Protein AF-A0A6M3HX56-F1 (afdb_monomer)

InterPro domains:
  IPR009078 Ferritin-like superfamily [SSF47240] (10-189)
  IPR010386 tRNA-hydroxylase MiaE [PF06175] (10-189)
  IPR010386 tRNA-hydroxylase MiaE [PIRSF020736] (5-189)
  IPR010386 tRNA-hydroxylase MiaE [PTHR42637] (60-189)
  IPR010386 tRNA-hydroxylase MiaE [cd07910] (14-190)
  IPR012347 Ferritin-like [G3DSA:1.20.1260.10] (6-190)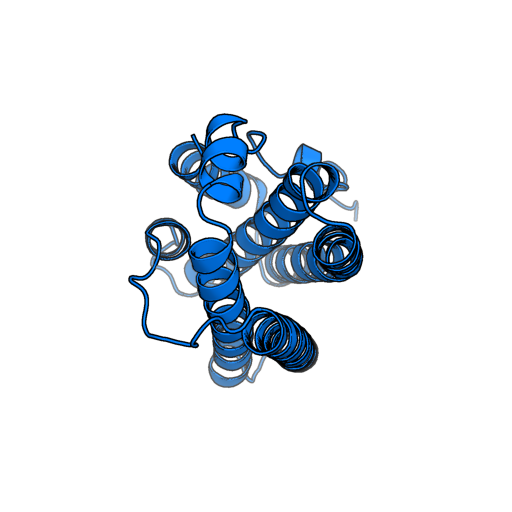

Organism: NCBI:txid1085644

Foldseek 3Di:
DDPPVVQPVDLVSLAPDAQDVVVLVVCVVVVLVVLLLLLVVLQVLLVLLVVCLVPCVVPVVSNVVSPVSSVVSVVLSVVSVVVCVVVVRDNDDDDDDCQLVQLLVLQDPDPLRSLLSSLLSQLLVLSNLLSVLVVNLVVDPPVSSVSSVVCNVVSVVSSVVSNVVSVVSDPDDCVVSSVSSSVVNNVSSD

pLDDT: mean 94.36, std 11.38, range [37.19, 98.81]

Solvent-accessible surface area (backbone atoms only — not comparable to full-atom values): 10490 Å² total; per-residue (Å²): 135,76,78,87,58,71,74,52,77,42,60,80,63,59,49,80,58,78,82,50,68,68,56,47,55,53,42,71,78,34,50,69,60,49,52,51,52,47,34,49,49,25,52,49,51,19,51,52,26,50,50,49,37,72,75,38,71,87,42,59,70,57,31,59,49,26,56,50,49,24,54,50,26,49,51,51,23,52,52,42,52,52,50,33,57,75,68,73,46,80,93,70,95,73,83,80,71,63,60,68,63,56,56,60,69,69,37,48,88,52,76,65,50,27,53,36,38,50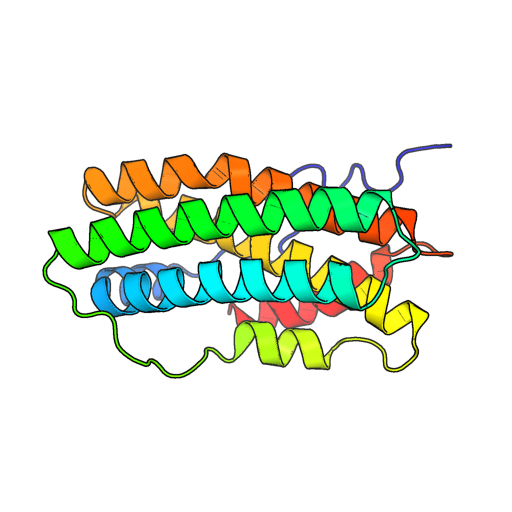,24,44,50,48,18,52,51,28,38,50,50,28,51,48,33,64,67,42,23,85,78,45,58,75,67,56,21,54,50,36,60,65,44,38,68,54,26,52,49,50,16,49,52,26,42,52,49,25,57,71,72,42,96,60,87,57,64,67,57,52,50,58,53,35,55,55,51,37,67,70,65,109

Radius of gyration: 16.62 Å; Cα contacts (8 Å, |Δi|>4): 169; chains: 1; bounding box: 44×29×46 Å

Nearest PDB structures (foldseek):
  6zmb-assembly1_B  TM=9.459E-01  e=4.067E-13  Pseudomonas putida KT2440
  2itb-assembly1_B  TM=9.459E-01  e=1.107E-12  Pseudomonas putida KT2440
  8fhc-assembly1_A  TM=9.882E-01  e=1.145E-11  gamma proteobacterium HdN1
  8fhb-assembly1_A  TM=9.418E-01  e=7.400E-08  Synechococcus sp. RCC307
  5ux1-assembly1_A  TM=9.229E-01  e=8.141E-08  Synechococcus sp. CC9605

Secondary structure (DSSP, 8-state):
---TTGGGSSHHHHSSSPPPHHHHHHHHHTHHHHHHHHHHHHHHHHHHHHHHHHH-TT-HHHHHHHHHHHHHHHHHHHHHHHHHHHTT------PPPHHHHHHHHTS-SSHHHHHHHHHHHHHHHHHHHHHHHHHHGGGS-HHHHHHHHHHHHHHHHHHHHHHHHHHHH-SS--HHHHHHHHHHHHHHH-

Structure (mmCIF, N/CA/C/O backbone):
data_AF-A0A6M3HX56-F1
#
_entry.id   AF-A0A6M3HX56-F1
#
loop_
_atom_site.group_PDB
_atom_site.id
_atom_site.type_symbol
_atom_site.label_atom_id
_atom_site.label_alt_id
_atom_site.label_comp_id
_atom_site.label_asym_id
_atom_site.label_entity_id
_atom_site.label_seq_id
_atom_site.pdbx_PDB_ins_code
_atom_site.Cartn_x
_atom_site.Cartn_y
_atom_site.Cartn_z
_atom_site.occupancy
_atom_site.B_iso_or_equiv
_atom_site.auth_seq_id
_atom_site.auth_comp_id
_atom_site.auth_asym_id
_atom_site.auth_atom_id
_atom_site.pdbx_PDB_model_num
ATOM 1 N N . MET A 1 1 ? 16.702 14.408 -21.105 1.00 40.47 1 MET A N 1
ATOM 2 C CA . MET A 1 1 ? 15.926 13.172 -21.339 1.00 40.47 1 MET A CA 1
ATOM 3 C C . MET A 1 1 ? 14.728 13.227 -20.410 1.00 40.47 1 MET A C 1
ATOM 5 O O . MET A 1 1 ? 14.916 13.310 -19.208 1.00 40.47 1 MET A O 1
ATOM 9 N N . SER A 1 2 ? 13.542 13.389 -20.993 1.00 37.19 2 SER A N 1
ATOM 10 C CA . SER A 1 2 ? 12.316 13.839 -20.323 1.00 37.19 2 SER A CA 1
ATOM 11 C C . SER A 1 2 ? 11.772 12.795 -19.337 1.00 37.19 2 SER A C 1
ATOM 13 O O . SER A 1 2 ? 11.739 11.612 -19.672 1.00 37.19 2 SER A O 1
ATOM 15 N N . GLN A 1 3 ? 11.358 13.235 -18.141 1.00 44.47 3 GLN A N 1
ATOM 16 C CA . GLN A 1 3 ? 10.644 12.445 -17.128 1.00 44.47 3 GLN A CA 1
ATOM 17 C C . GLN A 1 3 ? 9.376 11.836 -17.745 1.00 44.47 3 GLN A C 1
ATOM 19 O O . GLN A 1 3 ? 8.330 12.476 -17.821 1.00 44.47 3 GLN A O 1
ATOM 24 N N . LYS A 1 4 ? 9.463 10.588 -18.212 1.00 45.59 4 LYS A N 1
ATOM 25 C CA . LYS A 1 4 ? 8.399 9.939 -18.992 1.00 45.59 4 LYS A CA 1
ATOM 26 C C . LYS A 1 4 ? 7.183 9.454 -18.183 1.00 45.59 4 LYS A C 1
ATOM 28 O O . LYS A 1 4 ? 6.277 8.884 -18.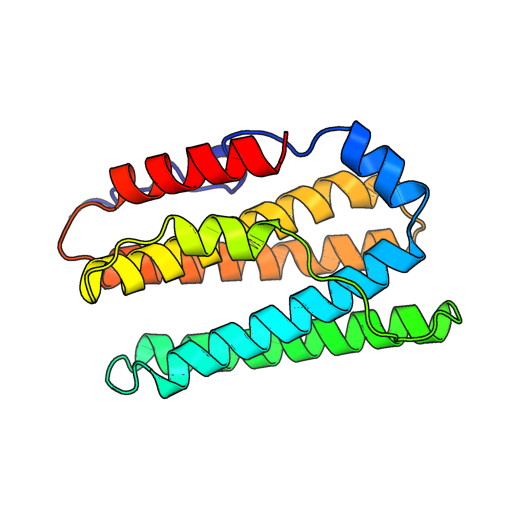773 1.00 45.59 4 LYS A O 1
ATOM 33 N N . TYR A 1 5 ? 7.109 9.745 -16.880 1.00 48.56 5 TYR A N 1
ATOM 34 C CA . TYR A 1 5 ? 6.004 9.312 -16.003 1.00 48.56 5 TYR A CA 1
ATOM 35 C C . TYR A 1 5 ? 5.440 10.425 -15.122 1.00 48.56 5 TYR A C 1
ATOM 37 O O . TYR A 1 5 ? 4.770 10.143 -14.133 1.00 48.56 5 TYR A O 1
ATOM 45 N N . ALA A 1 6 ? 5.603 11.688 -15.533 1.00 41.91 6 ALA A N 1
ATOM 46 C CA . ALA A 1 6 ? 4.924 12.826 -14.906 1.00 41.91 6 ALA A CA 1
ATOM 47 C C . ALA A 1 6 ? 3.377 12.680 -14.846 1.00 41.91 6 ALA A C 1
ATOM 49 O O . ALA A 1 6 ? 2.693 13.454 -14.181 1.00 41.91 6 ALA A O 1
ATOM 50 N N . ASN A 1 7 ? 2.799 11.674 -15.516 1.00 47.72 7 ASN A N 1
ATOM 51 C CA . ASN A 1 7 ? 1.378 11.346 -15.422 1.00 47.72 7 ASN A CA 1
ATOM 52 C C . ASN A 1 7 ? 0.976 10.614 -14.129 1.00 47.72 7 ASN A C 1
ATOM 54 O O . ASN A 1 7 ? -0.182 10.734 -13.744 1.00 47.72 7 ASN A O 1
ATOM 58 N N . TYR A 1 8 ? 1.901 9.958 -13.418 1.00 54.28 8 TYR A N 1
ATOM 59 C CA . TYR A 1 8 ? 1.656 9.363 -12.092 1.00 54.28 8 TYR A CA 1
ATOM 60 C C . TYR A 1 8 ? 2.151 10.258 -10.949 1.00 54.28 8 TYR A C 1
ATOM 62 O O . TYR A 1 8 ? 2.483 9.774 -9.873 1.00 54.28 8 TYR A O 1
ATOM 70 N N . ASN A 1 9 ? 2.193 11.579 -11.168 1.00 54.09 9 ASN A N 1
ATOM 71 C CA . ASN A 1 9 ? 2.628 12.550 -10.157 1.00 54.09 9 ASN A CA 1
ATOM 72 C C . ASN A 1 9 ? 1.783 12.528 -8.869 1.00 54.09 9 ASN A C 1
ATOM 74 O O . ASN A 1 9 ? 2.162 13.175 -7.896 1.00 54.09 9 ASN A O 1
ATOM 78 N N . THR A 1 10 ? 0.642 11.834 -8.861 1.00 67.94 10 THR A N 1
ATOM 79 C CA . THR A 1 10 ? -0.202 11.658 -7.681 1.00 67.94 10 THR A CA 1
ATOM 80 C C . THR A 1 10 ? -0.804 10.245 -7.659 1.00 67.94 10 THR A C 1
ATOM 82 O O . THR A 1 10 ? -1.019 9.639 -8.715 1.00 67.94 10 THR A O 1
ATOM 85 N N . ILE A 1 11 ? -1.067 9.712 -6.460 1.00 81.94 11 ILE A N 1
ATOM 86 C CA . ILE A 1 11 ? -1.621 8.361 -6.240 1.00 81.94 11 ILE A CA 1
ATOM 87 C C . ILE A 1 11 ? -2.957 8.173 -6.970 1.00 81.94 11 ILE A C 1
ATOM 89 O O . ILE A 1 11 ? -3.216 7.110 -7.534 1.00 81.94 11 ILE A O 1
ATOM 93 N N . GLU A 1 12 ? -3.770 9.226 -7.041 1.00 76.69 12 GLU A N 1
ATOM 94 C CA . GLU A 1 12 ? -5.097 9.223 -7.663 1.00 76.69 12 GLU A CA 1
ATOM 95 C C . GLU A 1 12 ? -5.036 8.966 -9.173 1.00 76.69 12 GLU A C 1
ATOM 97 O O . GLU A 1 12 ? -5.992 8.466 -9.755 1.00 76.69 12 GLU A O 1
ATOM 102 N N . LYS A 1 13 ? -3.911 9.286 -9.826 1.00 84.38 13 LYS A N 1
ATOM 103 C CA . LYS A 1 13 ? -3.699 8.978 -11.249 1.00 84.38 13 LYS A CA 1
ATOM 104 C C . LYS A 1 13 ? -3.080 7.599 -11.476 1.00 84.38 13 LYS A C 1
ATOM 106 O O . LYS A 1 13 ? -3.050 7.135 -12.614 1.00 84.38 13 LYS A O 1
ATOM 111 N N . PHE A 1 14 ? -2.536 6.980 -10.428 1.00 93.75 14 PHE A N 1
ATOM 112 C CA . PHE A 1 14 ? -1.864 5.681 -10.482 1.00 93.75 14 PHE A CA 1
ATOM 113 C C . PHE A 1 14 ? -2.823 4.512 -10.238 1.00 93.75 14 PHE A C 1
ATOM 115 O O . PHE A 1 14 ? -2.764 3.506 -10.951 1.00 93.75 14 PHE A O 1
ATOM 122 N N . LEU A 1 15 ? -3.725 4.657 -9.267 1.00 96.06 15 LEU A N 1
ATOM 123 C CA . LEU A 1 15 ? -4.772 3.679 -8.981 1.00 96.06 15 LEU A CA 1
ATOM 124 C C . LEU A 1 15 ? -5.895 3.771 -10.025 1.00 96.06 15 LEU A C 1
ATOM 126 O O . LEU A 1 15 ? -6.306 4.860 -10.413 1.00 96.06 15 LEU A O 1
ATOM 130 N N . LEU A 1 16 ? -6.410 2.624 -10.478 1.00 96.19 16 LEU A N 1
ATOM 131 C CA . LEU A 1 16 ? -7.443 2.578 -11.528 1.00 96.19 16 LEU A CA 1
ATOM 132 C C . LEU A 1 16 ? -8.882 2.599 -10.987 1.00 96.19 16 LEU A C 1
ATOM 134 O O . LEU A 1 16 ? -9.834 2.615 -11.767 1.00 96.19 16 LEU A O 1
ATOM 138 N N . CYS A 1 17 ? -9.048 2.569 -9.667 1.00 96.50 17 CYS A N 1
ATOM 139 C CA . CYS A 1 17 ? -10.322 2.761 -8.986 1.00 96.50 17 CYS A CA 1
ATOM 140 C C . CYS A 1 17 ? -10.096 3.310 -7.578 1.00 96.50 17 CYS A C 1
ATOM 142 O O . CYS A 1 17 ? -9.056 3.066 -6.957 1.00 96.50 17 CYS A O 1
ATOM 144 N N . GLU A 1 18 ? -11.100 3.998 -7.053 1.00 96.62 18 GLU A N 1
ATOM 145 C CA . GLU A 1 18 ? -11.173 4.345 -5.636 1.00 96.62 18 GLU A CA 1
ATOM 146 C C . GLU A 1 18 ? -11.554 3.114 -4.807 1.00 96.62 18 GLU A C 1
ATOM 148 O O . GLU A 1 18 ? -12.141 2.154 -5.319 1.00 96.62 18 GLU A O 1
ATOM 153 N N . THR A 1 19 ? -11.229 3.129 -3.517 1.00 97.69 19 THR A N 1
ATOM 154 C CA . THR A 1 19 ? -11.724 2.111 -2.588 1.00 97.69 19 THR A CA 1
ATOM 155 C C . THR A 1 19 ? -13.255 2.194 -2.513 1.00 97.69 19 THR A C 1
ATOM 157 O O . THR A 1 19 ? -13.773 3.283 -2.289 1.00 97.69 19 THR A O 1
ATOM 160 N N . PRO A 1 20 ? -14.019 1.098 -2.667 1.00 98.19 20 PRO A N 1
ATOM 161 C CA . PRO A 1 20 ? -15.479 1.141 -2.569 1.00 98.19 20 PRO A CA 1
ATOM 162 C C . PRO A 1 20 ? -15.978 1.578 -1.185 1.00 98.19 20 PRO A C 1
ATOM 164 O O . PRO A 1 20 ? -15.402 1.204 -0.164 1.00 98.19 20 PRO A O 1
ATOM 167 N N . ASP A 1 21 ? -17.104 2.291 -1.122 1.00 98.06 21 ASP A N 1
ATOM 168 C CA . ASP A 1 21 ? -17.719 2.680 0.161 1.00 98.06 21 ASP A CA 1
ATOM 169 C C . ASP A 1 21 ? -18.148 1.458 0.988 1.00 98.06 21 ASP A C 1
ATOM 171 O O . ASP A 1 21 ? -18.118 1.483 2.215 1.00 98.06 21 ASP A O 1
ATOM 175 N N . THR A 1 22 ? -18.470 0.344 0.323 1.00 97.88 22 THR A N 1
ATOM 176 C CA . THR A 1 22 ? -18.737 -0.941 0.981 1.00 97.88 22 THR A CA 1
ATOM 177 C C . THR A 1 22 ? -17.538 -1.439 1.784 1.00 97.88 22 THR A C 1
ATOM 179 O O . THR A 1 22 ? -17.732 -1.970 2.874 1.00 97.88 22 THR A O 1
ATOM 182 N N . TRP A 1 23 ? -16.307 -1.225 1.304 1.00 98.12 23 TRP A N 1
ATOM 183 C CA . TRP A 1 23 ? -15.102 -1.557 2.064 1.00 98.12 23 TRP A CA 1
ATOM 184 C C . TRP A 1 23 ? -14.997 -0.700 3.329 1.00 98.12 23 TRP A C 1
ATOM 186 O O . TRP A 1 23 ? -14.713 -1.238 4.396 1.00 98.12 23 TRP A O 1
ATOM 196 N N . VAL A 1 24 ? -15.283 0.605 3.230 1.00 98.25 24 VAL A N 1
ATOM 197 C CA . VAL A 1 24 ? -15.273 1.525 4.382 1.00 98.25 24 VAL A CA 1
ATOM 198 C C . VAL A 1 24 ? -16.302 1.084 5.420 1.00 98.25 24 VAL A C 1
ATOM 200 O O . VAL A 1 24 ? -15.953 0.922 6.584 1.00 98.25 24 VAL A O 1
ATOM 203 N N . ASN A 1 25 ? -17.538 0.813 4.999 1.00 98.19 25 ASN A N 1
ATOM 204 C CA . ASN A 1 25 ? -18.609 0.379 5.899 1.00 98.19 25 ASN A CA 1
ATOM 205 C C . ASN A 1 25 ? -18.240 -0.917 6.638 1.00 98.19 25 ASN A C 1
ATOM 207 O O . ASN A 1 25 ? -18.335 -0.976 7.861 1.00 98.19 25 ASN A O 1
ATOM 211 N N . VAL A 1 26 ? -17.732 -1.923 5.917 1.00 98.19 26 VAL A N 1
ATOM 212 C CA . VAL A 1 26 ? -17.294 -3.189 6.527 1.00 98.19 26 VAL A CA 1
ATOM 213 C C . VAL A 1 26 ? -16.113 -2.973 7.477 1.00 98.19 26 VAL A C 1
ATOM 215 O O . VAL A 1 26 ? -16.080 -3.569 8.552 1.00 98.19 26 VAL A O 1
ATOM 218 N N . ALA A 1 27 ? -15.151 -2.117 7.124 1.00 98.12 27 ALA A N 1
ATOM 219 C CA . ALA A 1 27 ? -14.010 -1.815 7.985 1.00 98.12 27 ALA A CA 1
ATOM 220 C C . ALA A 1 27 ? -14.434 -1.107 9.285 1.00 98.12 27 ALA A C 1
ATOM 222 O O . ALA A 1 27 ? -13.927 -1.450 10.353 1.00 98.12 27 ALA A O 1
ATOM 223 N N . LEU A 1 28 ? -15.400 -0.183 9.221 1.00 98.19 28 LEU A N 1
ATOM 224 C CA . LEU A 1 28 ? -15.954 0.504 10.395 1.00 98.19 28 LEU A CA 1
ATOM 225 C C . LEU A 1 28 ? -16.692 -0.445 11.348 1.00 98.19 28 LEU A C 1
ATOM 227 O O . LEU A 1 28 ? -16.640 -0.256 12.561 1.00 98.19 28 LEU A O 1
ATOM 231 N N . GLU A 1 29 ? -17.324 -1.492 10.821 1.00 98.25 29 GLU A N 1
ATOM 232 C CA . GLU A 1 29 ? -17.941 -2.553 11.628 1.00 98.25 29 GLU A CA 1
ATOM 233 C C . GLU A 1 29 ? -16.910 -3.533 12.221 1.00 98.25 29 GLU A C 1
ATOM 235 O O . GLU A 1 29 ? -17.218 -4.259 13.164 1.00 98.25 29 GLU A O 1
ATOM 240 N N . ASN A 1 30 ? -15.676 -3.552 11.699 1.00 97.75 30 ASN A N 1
ATOM 241 C CA . ASN A 1 30 ? -14.648 -4.549 12.016 1.00 97.75 30 ASN A CA 1
ATOM 242 C C . ASN A 1 30 ? -13.285 -3.911 12.359 1.00 97.75 30 ASN A C 1
ATOM 244 O O . ASN A 1 30 ? -12.233 -4.416 11.959 1.00 97.75 30 ASN A O 1
ATOM 248 N N . ILE A 1 31 ? -13.287 -2.812 13.125 1.00 98.00 31 ILE A N 1
ATOM 249 C CA . ILE A 1 31 ? -12.075 -2.043 13.478 1.00 98.00 31 ILE A CA 1
ATOM 250 C C . ILE A 1 31 ? -10.978 -2.915 14.101 1.00 98.00 31 ILE A C 1
ATOM 252 O O . ILE A 1 31 ? -9.801 -2.725 13.805 1.00 98.00 31 ILE A O 1
ATOM 256 N N . GLU A 1 32 ? -11.345 -3.877 14.949 1.00 98.00 32 GLU A N 1
ATOM 257 C CA . GLU A 1 32 ? -10.386 -4.796 15.567 1.00 98.00 32 GLU A CA 1
ATOM 258 C C . GLU A 1 32 ? -9.619 -5.611 14.520 1.00 98.00 32 GLU A C 1
ATOM 260 O O . GLU A 1 32 ? -8.386 -5.595 14.501 1.00 98.00 32 GLU A O 1
ATOM 265 N N . LEU A 1 33 ? -10.341 -6.249 13.596 1.00 97.62 33 LEU A N 1
ATOM 266 C CA . LEU A 1 33 ? -9.744 -7.017 12.507 1.00 97.62 33 LEU A CA 1
ATOM 267 C C . LEU A 1 33 ? -8.893 -6.129 11.593 1.00 97.62 33 LEU A C 1
ATOM 269 O O . LEU A 1 33 ? -7.808 -6.537 11.185 1.00 97.62 33 LEU A O 1
ATOM 273 N N . MET A 1 34 ? -9.357 -4.912 11.301 1.00 97.81 34 MET A N 1
ATOM 274 C CA . MET A 1 34 ? -8.608 -3.952 10.492 1.00 97.81 34 MET A CA 1
ATOM 275 C C . MET A 1 34 ? -7.265 -3.593 11.138 1.00 97.81 34 MET A C 1
ATOM 277 O O . MET A 1 34 ? -6.245 -3.603 10.455 1.00 97.81 34 MET A O 1
ATOM 281 N N . LEU A 1 35 ? -7.237 -3.304 12.443 1.00 98.50 35 LEU A N 1
ATOM 282 C CA . LEU A 1 35 ? -5.995 -2.970 13.147 1.00 98.50 35 LEU A CA 1
ATOM 283 C C . LEU A 1 35 ? -5.050 -4.174 13.248 1.00 98.50 35 LEU A C 1
ATOM 285 O O . LEU A 1 35 ? -3.834 -4.007 13.136 1.00 98.50 35 LEU A O 1
ATOM 289 N N . LEU A 1 36 ? -5.589 -5.382 13.433 1.00 98.31 36 LEU A N 1
ATOM 290 C CA . LEU A 1 36 ? -4.794 -6.610 13.397 1.00 98.31 36 LEU A CA 1
ATOM 291 C C . LEU A 1 36 ? -4.156 -6.812 12.019 1.00 98.31 36 LEU A C 1
ATOM 293 O O . LEU A 1 36 ? -2.941 -6.998 11.936 1.00 98.31 36 LEU A O 1
ATOM 297 N N . ASP A 1 37 ? -4.936 -6.725 10.937 1.00 98.00 37 ASP A N 1
ATOM 298 C CA . ASP A 1 37 ? -4.410 -6.867 9.573 1.00 98.00 37 ASP A CA 1
ATOM 299 C C . ASP A 1 37 ? -3.423 -5.761 9.215 1.00 98.00 37 ASP A C 1
ATOM 301 O O . ASP A 1 37 ? -2.400 -6.039 8.587 1.00 98.00 37 ASP A O 1
ATOM 305 N N . HIS A 1 38 ? -3.662 -4.538 9.687 1.00 98.38 38 HIS A N 1
ATOM 306 C CA . HIS A 1 38 ? -2.728 -3.430 9.529 1.00 98.38 38 HIS A CA 1
ATOM 307 C C . HIS A 1 38 ? -1.380 -3.755 10.184 1.00 98.38 38 HIS A C 1
ATOM 309 O O . HIS A 1 38 ? -0.359 -3.700 9.502 1.00 98.38 38 HIS A O 1
ATOM 315 N N . ALA A 1 39 ? -1.356 -4.222 11.437 1.00 98.38 39 ALA A N 1
ATOM 316 C CA . ALA A 1 39 ? -0.111 -4.639 12.092 1.00 98.38 39 ALA A CA 1
ATOM 317 C C . ALA A 1 39 ? 0.636 -5.722 11.287 1.00 98.38 39 ALA A C 1
ATOM 319 O O . ALA A 1 39 ? 1.858 -5.663 11.122 1.00 98.38 39 ALA A O 1
ATOM 320 N N . TYR A 1 40 ? -0.087 -6.697 10.727 1.00 97.88 40 TYR A N 1
ATOM 321 C CA . TYR A 1 40 ? 0.518 -7.695 9.845 1.00 97.88 40 TYR A CA 1
ATOM 322 C C . TYR A 1 40 ? 1.055 -7.087 8.549 1.00 97.88 40 TYR A C 1
ATOM 324 O O . TYR A 1 40 ? 2.104 -7.525 8.073 1.00 97.88 40 TYR A O 1
ATOM 332 N N . CYS A 1 41 ? 0.351 -6.132 7.944 1.00 98.00 41 CYS A N 1
ATOM 333 C CA . CYS A 1 41 ? 0.791 -5.449 6.731 1.00 98.00 41 CYS A CA 1
ATOM 334 C C . CYS A 1 41 ? 2.112 -4.709 6.947 1.00 98.00 41 CYS A C 1
ATOM 336 O O . CYS A 1 41 ? 3.040 -4.963 6.181 1.00 98.00 41 CYS A O 1
ATOM 338 N N . GLU A 1 42 ? 2.256 -3.961 8.041 1.00 98.38 42 GLU A N 1
ATOM 339 C CA . GLU A 1 42 ? 3.510 -3.272 8.387 1.00 98.38 42 GLU A CA 1
ATOM 340 C C . GLU A 1 42 ? 4.682 -4.253 8.554 1.00 98.38 42 GLU A C 1
ATOM 342 O O . GLU A 1 42 ? 5.762 -4.101 7.977 1.00 98.38 42 GLU A O 1
ATOM 347 N N . MET A 1 43 ? 4.451 -5.356 9.274 1.00 97.56 43 MET A N 1
ATOM 348 C CA . MET A 1 43 ? 5.465 -6.400 9.451 1.00 97.56 43 MET A CA 1
ATOM 349 C C . MET A 1 43 ? 5.855 -7.066 8.118 1.00 97.56 43 MET A C 1
ATOM 351 O O . MET A 1 43 ? 7.031 -7.362 7.871 1.00 97.56 43 MET A O 1
ATOM 355 N N . LYS A 1 44 ? 4.880 -7.310 7.232 1.00 97.31 44 LYS A N 1
ATOM 356 C CA . LYS A 1 44 ? 5.112 -7.881 5.894 1.00 97.31 44 LYS A CA 1
ATOM 357 C C . LYS A 1 44 ? 5.848 -6.899 4.980 1.00 97.31 44 LYS A C 1
ATOM 359 O O . LYS A 1 44 ? 6.702 -7.352 4.213 1.00 97.31 44 LYS A O 1
ATOM 364 N N . ALA A 1 45 ? 5.561 -5.601 5.061 1.00 98.00 45 ALA A N 1
ATOM 365 C CA . ALA A 1 45 ? 6.258 -4.561 4.308 1.00 98.00 45 ALA A CA 1
ATOM 366 C C . ALA A 1 45 ? 7.738 -4.500 4.725 1.00 98.00 45 ALA A C 1
ATOM 368 O O . ALA A 1 45 ? 8.625 -4.650 3.877 1.00 98.00 45 ALA A O 1
ATOM 369 N N . ALA A 1 46 ? 8.017 -4.485 6.036 1.00 98.56 46 ALA A N 1
ATOM 370 C CA . ALA A 1 46 ? 9.379 -4.584 6.565 1.00 98.56 46 ALA A CA 1
ATOM 371 C C . ALA A 1 46 ? 10.108 -5.851 6.078 1.00 98.56 46 ALA A C 1
ATOM 373 O O . ALA A 1 46 ? 11.245 -5.791 5.599 1.00 98.56 46 ALA A O 1
ATOM 374 N N . SER A 1 47 ? 9.447 -7.011 6.154 1.00 98.06 47 SER A N 1
ATOM 375 C CA . SER A 1 47 ? 9.997 -8.294 5.694 1.00 98.06 47 SER A CA 1
ATOM 376 C C . SER A 1 47 ? 10.290 -8.316 4.188 1.00 98.06 47 SER A C 1
ATOM 378 O O . SER A 1 47 ? 11.328 -8.826 3.742 1.00 98.06 47 SER A O 1
ATOM 380 N N . SER A 1 48 ? 9.416 -7.702 3.393 1.00 97.62 48 SER A N 1
ATOM 381 C CA . SER A 1 48 ? 9.581 -7.582 1.943 1.00 97.62 48 SER A CA 1
ATOM 382 C C . SER A 1 48 ? 10.768 -6.684 1.595 1.00 97.62 48 SER A C 1
ATOM 384 O O . SER A 1 48 ? 11.615 -7.073 0.787 1.00 97.62 48 SER A O 1
ATOM 386 N N . ALA A 1 49 ? 10.914 -5.545 2.275 1.00 98.44 49 ALA A N 1
ATOM 387 C CA . ALA A 1 49 ? 12.069 -4.664 2.125 1.00 98.44 49 ALA A CA 1
ATOM 388 C C . ALA A 1 49 ? 13.387 -5.380 2.488 1.00 98.44 49 ALA A C 1
ATOM 390 O O . ALA A 1 49 ? 14.358 -5.324 1.728 1.00 98.44 49 ALA A O 1
ATOM 391 N N . MET A 1 50 ? 13.416 -6.154 3.580 1.00 98.38 50 MET A N 1
ATOM 392 C CA . MET A 1 50 ? 14.577 -6.989 3.928 1.00 98.38 50 MET A CA 1
ATOM 393 C C . MET A 1 50 ? 14.897 -8.029 2.846 1.00 98.38 50 MET A C 1
ATOM 395 O O . MET A 1 50 ? 16.065 -8.279 2.546 1.00 98.38 50 MET A O 1
ATOM 399 N N . THR A 1 51 ? 13.882 -8.602 2.200 1.00 97.94 51 THR A N 1
ATOM 400 C CA . THR A 1 51 ? 14.080 -9.556 1.099 1.00 97.94 51 THR A CA 1
ATOM 401 C C . THR A 1 51 ? 14.823 -8.924 -0.082 1.00 97.94 51 THR A C 1
ATOM 403 O O . THR A 1 51 ? 15.692 -9.577 -0.665 1.00 97.94 51 THR A O 1
ATOM 406 N N . TYR A 1 52 ? 14.547 -7.659 -0.422 1.00 97.81 52 TYR A N 1
ATOM 407 C CA . TYR A 1 52 ? 15.304 -6.943 -1.456 1.00 97.81 52 TYR A CA 1
ATOM 408 C C . TYR A 1 52 ? 16.778 -6.763 -1.080 1.00 97.81 52 TYR A C 1
ATOM 410 O O . TYR A 1 52 ? 17.644 -6.950 -1.935 1.00 97.81 52 TYR A O 1
ATOM 418 N N . ILE A 1 53 ? 17.067 -6.468 0.192 1.00 97.94 53 ILE A N 1
ATOM 419 C CA . ILE A 1 53 ? 18.440 -6.300 0.696 1.00 97.94 53 ILE A CA 1
ATOM 420 C C . ILE A 1 53 ? 19.261 -7.575 0.475 1.00 97.94 53 ILE A C 1
ATOM 422 O O . ILE A 1 53 ? 20.373 -7.511 -0.044 1.00 97.94 53 ILE A O 1
ATOM 426 N N . TYR A 1 54 ? 18.701 -8.736 0.822 1.00 96.88 54 TYR A N 1
ATOM 427 C CA . TYR A 1 54 ? 19.395 -10.015 0.663 1.00 96.88 54 TYR A CA 1
ATOM 428 C C . TYR A 1 54 ? 19.504 -10.470 -0.796 1.00 96.88 54 TYR A C 1
ATOM 430 O O . TYR A 1 54 ? 20.516 -11.053 -1.181 1.00 96.88 54 TYR A O 1
ATOM 438 N N . LYS A 1 55 ? 18.466 -10.241 -1.612 1.00 96.81 55 LYS A N 1
ATOM 439 C CA . LYS A 1 55 ? 18.419 -10.746 -2.995 1.00 96.81 55 LYS A CA 1
ATOM 440 C C . LYS A 1 55 ? 19.221 -9.913 -3.990 1.00 96.81 55 LYS A C 1
ATOM 442 O O . LYS A 1 55 ? 19.635 -10.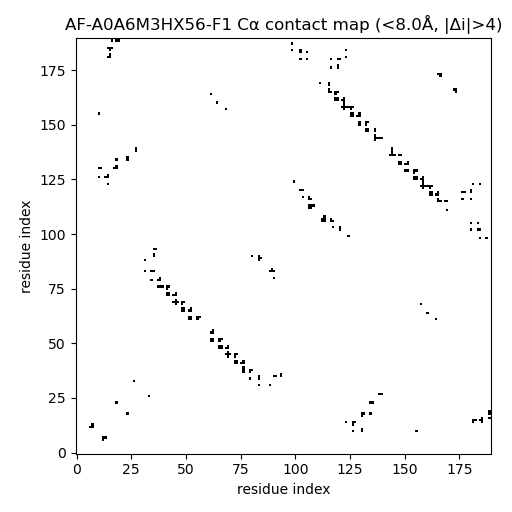460 -5.012 1.00 96.81 55 LYS A O 1
ATOM 447 N N . TYR A 1 56 ? 19.423 -8.624 -3.720 1.00 96.75 56 TYR A N 1
ATOM 448 C CA . TYR A 1 56 ? 20.059 -7.694 -4.655 1.00 96.75 56 TYR A CA 1
ATOM 449 C C . TYR A 1 56 ? 21.203 -6.899 -4.002 1.00 96.75 56 TYR A C 1
ATOM 451 O O . TYR A 1 56 ? 21.176 -5.664 -4.008 1.00 96.75 56 TYR A O 1
ATOM 459 N N . PRO A 1 57 ? 22.225 -7.578 -3.443 1.00 96.62 57 PRO A N 1
ATOM 460 C CA . PRO A 1 57 ? 23.324 -6.915 -2.735 1.00 96.62 57 PRO A CA 1
ATOM 461 C C . PRO A 1 57 ? 24.165 -6.005 -3.646 1.00 96.62 57 PRO A C 1
ATOM 463 O O . PRO A 1 57 ? 24.833 -5.093 -3.167 1.00 96.62 57 PRO A O 1
ATOM 466 N N . ASP A 1 58 ? 24.112 -6.221 -4.963 1.00 96.69 58 ASP A N 1
ATOM 467 C CA . ASP A 1 58 ? 24.774 -5.418 -5.994 1.00 96.69 58 ASP A CA 1
ATOM 468 C C . ASP A 1 58 ? 24.095 -4.055 -6.237 1.00 96.69 58 ASP A C 1
ATOM 470 O O . ASP A 1 58 ? 24.687 -3.156 -6.834 1.00 96.69 58 ASP A O 1
ATOM 474 N N . LYS A 1 59 ? 22.854 -3.867 -5.769 1.00 97.56 59 LYS A N 1
ATOM 475 C CA . LYS A 1 59 ? 22.054 -2.652 -5.987 1.00 97.56 59 LYS A CA 1
ATOM 476 C C . LYS A 1 59 ? 22.144 -1.732 -4.776 1.00 97.56 59 LYS A C 1
ATOM 478 O O . LYS A 1 59 ? 21.190 -1.597 -4.019 1.00 97.56 59 LYS A O 1
ATOM 483 N N . HIS A 1 60 ? 23.295 -1.079 -4.607 1.00 97.50 60 HIS A N 1
ATOM 484 C CA . HIS A 1 60 ? 23.615 -0.296 -3.404 1.00 97.50 60 HIS A CA 1
ATOM 485 C C . HIS A 1 60 ? 22.515 0.703 -2.993 1.00 97.50 60 HIS A C 1
ATOM 487 O O . HIS A 1 60 ? 22.057 0.682 -1.852 1.00 97.50 60 HIS A O 1
ATOM 493 N N . ASP A 1 61 ? 22.028 1.525 -3.929 1.00 97.81 61 ASP A N 1
ATOM 494 C CA . ASP A 1 61 ? 20.975 2.506 -3.631 1.00 97.81 61 ASP A CA 1
ATOM 495 C C . ASP A 1 61 ? 19.669 1.844 -3.168 1.00 97.81 61 ASP A C 1
ATOM 497 O O . ASP A 1 61 ? 19.034 2.327 -2.228 1.00 97.81 61 ASP A O 1
ATOM 501 N N . LEU A 1 62 ? 19.289 0.724 -3.798 1.00 98.25 62 LEU A N 1
ATOM 502 C CA . LEU A 1 62 ? 18.122 -0.070 -3.411 1.00 98.25 62 LEU A CA 1
ATOM 503 C C . LEU A 1 62 ? 18.288 -0.605 -1.992 1.00 98.25 62 LEU A C 1
ATOM 505 O O . LEU A 1 62 ? 17.399 -0.423 -1.169 1.00 98.25 62 LEU A O 1
ATOM 509 N N . VAL A 1 63 ? 19.438 -1.205 -1.682 1.00 98.50 63 VAL A N 1
ATOM 510 C CA . VAL A 1 63 ? 19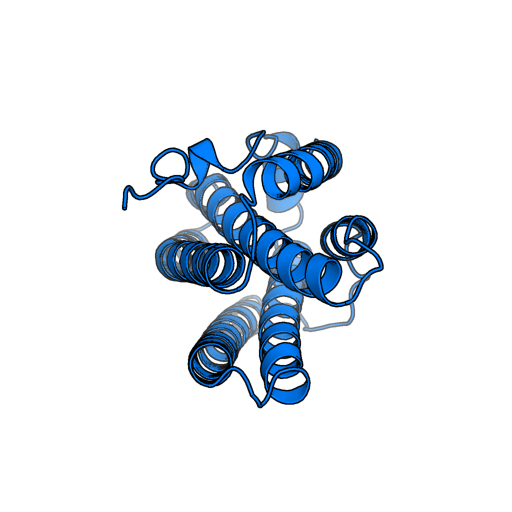.739 -1.759 -0.354 1.00 98.50 63 VAL A CA 1
ATOM 511 C C . VAL A 1 63 ? 19.602 -0.689 0.733 1.00 98.50 63 VAL A C 1
ATOM 513 O O . VAL A 1 63 ? 18.911 -0.900 1.732 1.00 98.50 63 VAL A O 1
ATOM 516 N N . ILE A 1 64 ? 20.204 0.486 0.529 1.00 98.44 64 ILE A N 1
ATOM 517 C CA . ILE A 1 64 ? 20.150 1.585 1.503 1.00 98.44 64 ILE A CA 1
ATOM 518 C C . ILE A 1 64 ? 18.720 2.103 1.685 1.00 98.44 64 ILE A C 1
ATOM 520 O O . ILE A 1 64 ? 18.308 2.391 2.814 1.00 98.44 64 ILE A O 1
ATOM 524 N N . ARG A 1 65 ? 17.948 2.235 0.602 1.00 98.19 65 ARG A N 1
ATOM 525 C CA . ARG A 1 65 ? 16.556 2.697 0.685 1.00 98.19 65 ARG A CA 1
ATOM 526 C C . ARG A 1 65 ? 15.636 1.656 1.317 1.00 98.19 65 ARG A C 1
ATOM 528 O O . ARG A 1 65 ? 14.881 2.024 2.209 1.00 98.19 65 ARG A O 1
ATOM 535 N N . MET A 1 66 ? 15.767 0.381 0.966 1.00 98.44 66 MET A N 1
ATOM 536 C CA . MET A 1 66 ? 14.979 -0.703 1.561 1.00 98.44 66 MET A CA 1
ATOM 537 C C . MET A 1 66 ? 15.282 -0.879 3.053 1.00 98.44 66 MET A C 1
ATOM 539 O O . MET A 1 66 ? 14.371 -1.109 3.838 1.00 98.44 66 MET A O 1
ATOM 543 N N . SER A 1 67 ? 16.529 -0.668 3.490 1.00 98.56 67 SER A N 1
ATOM 544 C CA . SER A 1 67 ? 16.861 -0.645 4.924 1.00 98.56 67 SER A CA 1
ATOM 545 C C . SER A 1 67 ? 16.181 0.510 5.673 1.00 98.56 67 SER A C 1
ATOM 547 O O . SER A 1 67 ? 15.807 0.360 6.836 1.00 98.56 67 SER A O 1
ATOM 549 N N . LYS A 1 68 ? 16.020 1.675 5.029 1.00 98.50 68 LYS A N 1
ATOM 550 C CA . LYS A 1 68 ? 15.285 2.812 5.605 1.00 98.50 68 LYS A CA 1
ATOM 551 C C . LYS A 1 68 ? 13.790 2.512 5.701 1.00 98.50 68 LYS A C 1
ATOM 553 O O . LYS A 1 68 ? 13.253 2.688 6.788 1.00 98.50 68 LYS A O 1
ATOM 558 N N . ILE A 1 69 ? 13.188 2.008 4.620 1.00 98.44 69 ILE A N 1
ATOM 559 C CA . ILE A 1 69 ? 11.775 1.600 4.583 1.00 98.44 69 ILE A CA 1
ATOM 560 C C . ILE A 1 69 ? 11.510 0.559 5.669 1.00 98.44 69 ILE A C 1
ATOM 562 O O . ILE A 1 69 ? 10.698 0.802 6.545 1.00 98.44 69 ILE A O 1
ATOM 566 N N . ALA A 1 70 ? 12.293 -0.524 5.727 1.00 98.69 70 ALA A N 1
ATOM 567 C CA . ALA A 1 70 ? 12.098 -1.579 6.724 1.00 98.69 70 ALA A CA 1
ATOM 568 C C . ALA A 1 70 ? 12.081 -1.061 8.172 1.00 98.69 70 ALA A C 1
ATOM 570 O O . ALA A 1 70 ? 11.309 -1.546 8.992 1.00 98.69 70 ALA A O 1
ATOM 571 N N . ARG A 1 71 ? 12.925 -0.074 8.505 1.00 98.75 71 ARG A N 1
ATOM 572 C CA . ARG A 1 71 ? 12.911 0.549 9.837 1.00 98.75 71 ARG A CA 1
ATOM 573 C C . ARG A 1 71 ? 11.683 1.427 10.058 1.00 98.75 71 ARG A C 1
ATOM 575 O O . ARG A 1 71 ? 11.187 1.457 11.175 1.00 98.75 71 ARG A O 1
ATOM 582 N N . GLU A 1 72 ? 11.236 2.151 9.038 1.00 98.56 72 GLU A N 1
ATOM 583 C CA . GLU A 1 72 ? 10.032 2.985 9.099 1.00 98.56 72 GLU A CA 1
ATOM 584 C C . GLU A 1 72 ? 8.776 2.123 9.301 1.00 98.56 72 GLU A C 1
ATOM 586 O O . GLU A 1 72 ? 8.034 2.382 10.245 1.00 98.56 72 GLU A O 1
ATOM 591 N N . GLU A 1 73 ? 8.630 1.013 8.570 1.00 98.69 73 GLU A N 1
ATOM 592 C CA . GLU A 1 73 ? 7.492 0.095 8.759 1.00 98.69 73 GLU A CA 1
ATOM 593 C C . GLU A 1 73 ? 7.505 -0.597 10.119 1.00 98.69 73 GLU A C 1
ATOM 595 O O . GLU A 1 73 ? 6.461 -0.837 10.715 1.00 98.69 73 GLU A O 1
ATOM 600 N N . LEU A 1 74 ? 8.683 -0.893 10.679 1.00 98.81 74 LEU A N 1
ATOM 601 C CA . LEU A 1 74 ? 8.753 -1.400 12.052 1.00 98.81 74 LEU A CA 1
ATOM 602 C C . LEU A 1 74 ? 8.304 -0.343 13.072 1.00 98.81 74 LEU A C 1
ATOM 604 O O . LEU A 1 74 ? 7.684 -0.692 14.077 1.00 98.81 74 LEU A O 1
ATOM 608 N N . VAL A 1 75 ? 8.546 0.946 12.807 1.00 98.69 75 VAL A N 1
ATOM 609 C CA . VAL A 1 75 ? 8.002 2.035 13.631 1.00 98.69 75 VAL A CA 1
ATOM 610 C C . VAL A 1 75 ? 6.481 2.125 13.476 1.00 98.69 75 VAL A C 1
ATOM 612 O O . VAL A 1 75 ? 5.796 2.259 14.494 1.00 98.69 75 VAL A O 1
ATOM 615 N N . HIS A 1 76 ? 5.936 2.011 12.260 1.00 98.69 76 HIS A N 1
ATOM 616 C CA . HIS A 1 76 ? 4.486 1.954 12.038 1.00 98.69 76 HIS A CA 1
ATOM 617 C C . HIS A 1 76 ? 3.860 0.749 12.749 1.00 98.69 76 HIS A C 1
ATOM 619 O O . HIS A 1 76 ? 2.913 0.908 13.521 1.00 98.69 76 HIS A O 1
ATOM 625 N N . PHE A 1 77 ? 4.452 -0.438 12.606 1.00 98.75 77 PHE A N 1
ATOM 626 C CA . PHE A 1 77 ? 4.048 -1.648 13.316 1.00 98.75 77 PHE A CA 1
ATOM 627 C C . PHE A 1 77 ? 3.974 -1.414 14.828 1.00 98.75 77 PHE A C 1
ATOM 629 O O . PHE A 1 77 ? 2.952 -1.692 15.455 1.00 98.75 77 PHE A O 1
ATOM 636 N N . GLU A 1 78 ? 5.019 -0.846 15.434 1.00 98.75 78 GLU A N 1
ATOM 637 C CA . GLU A 1 78 ? 5.010 -0.521 16.862 1.0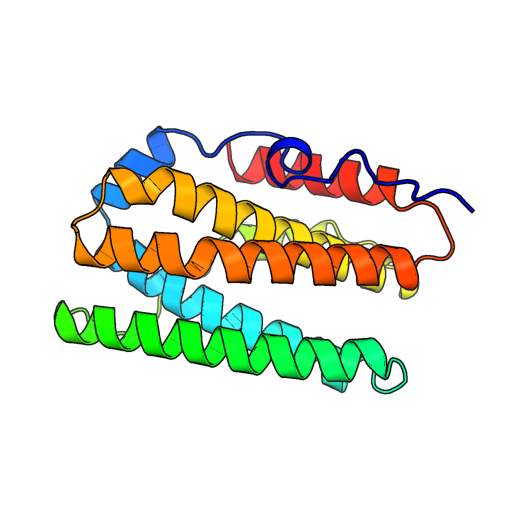0 98.75 78 GLU A CA 1
ATOM 638 C C . GLU A 1 78 ? 3.897 0.467 17.241 1.00 98.75 78 GLU A C 1
ATOM 640 O O . GLU A 1 78 ? 3.325 0.364 18.330 1.00 98.75 78 GLU A O 1
ATOM 645 N N . GLN A 1 79 ? 3.587 1.443 16.384 1.00 98.75 79 GLN A N 1
ATOM 646 C CA . GLN A 1 79 ? 2.477 2.372 16.607 1.00 98.75 79 GLN A CA 1
ATOM 647 C C . GLN A 1 79 ? 1.128 1.641 16.591 1.00 98.75 79 GLN A C 1
ATOM 649 O O . GLN A 1 79 ? 0.339 1.838 17.521 1.00 98.75 79 GLN A O 1
ATOM 654 N N . VAL A 1 80 ? 0.898 0.737 15.633 1.00 98.69 80 VAL A N 1
ATOM 655 C CA . VAL A 1 80 ? -0.308 -0.107 15.603 1.00 98.69 80 VAL A CA 1
ATOM 656 C C . VAL A 1 80 ? -0.376 -0.991 16.852 1.00 98.69 80 VAL A C 1
ATOM 658 O O . VAL A 1 80 ? -1.407 -1.037 17.517 1.00 98.69 80 VAL A O 1
ATOM 661 N N . MET A 1 81 ? 0.732 -1.609 17.272 1.00 98.69 81 MET A N 1
ATOM 662 C CA . MET A 1 81 ? 0.780 -2.425 18.494 1.00 98.69 81 MET A CA 1
ATOM 663 C C . MET A 1 81 ? 0.414 -1.631 19.759 1.00 98.69 81 MET A C 1
ATOM 665 O O . MET A 1 81 ? -0.256 -2.156 20.654 1.00 98.69 81 MET A O 1
ATOM 669 N N . ARG A 1 82 ? 0.812 -0.353 19.847 1.00 98.69 82 ARG A N 1
ATOM 670 C CA . ARG A 1 82 ? 0.389 0.541 20.942 1.00 98.69 82 ARG A CA 1
ATOM 671 C C . ARG A 1 82 ? -1.121 0.795 20.900 1.00 98.69 82 ARG A C 1
ATOM 673 O O . ARG A 1 82 ? -1.745 0.788 21.962 1.00 98.69 82 ARG A O 1
ATOM 680 N N . LEU A 1 83 ? -1.708 0.967 19.712 1.00 98.62 83 LEU A N 1
ATOM 681 C CA . LEU A 1 83 ? -3.159 1.114 19.536 1.00 98.62 83 LEU A CA 1
ATOM 682 C C . LEU A 1 83 ? -3.913 -0.157 19.938 1.00 98.62 83 LEU A C 1
ATOM 684 O O . LEU A 1 83 ? -4.859 -0.058 20.719 1.00 98.62 83 LEU A O 1
ATOM 688 N N . LEU A 1 84 ? -3.461 -1.335 19.488 1.00 98.56 84 LEU A N 1
ATOM 689 C CA . LEU A 1 84 ? -4.036 -2.628 19.880 1.00 98.56 84 LEU A CA 1
ATOM 690 C C . LEU A 1 84 ? -4.059 -2.767 21.407 1.00 98.56 84 LEU A C 1
ATOM 692 O O . LEU A 1 84 ? -5.113 -2.988 22.002 1.00 98.56 84 LEU A O 1
ATOM 696 N N . LYS A 1 85 ? -2.915 -2.517 22.060 1.00 98.44 85 LYS A N 1
ATOM 697 C CA . LYS A 1 85 ? -2.799 -2.562 23.524 1.00 98.44 85 LYS A CA 1
ATOM 698 C C . LYS A 1 85 ? -3.750 -1.580 24.210 1.00 98.44 85 LYS A C 1
ATOM 700 O O . LYS A 1 85 ? -4.416 -1.954 25.171 1.00 98.44 85 LYS A O 1
ATOM 705 N N . LYS A 1 86 ? -3.813 -0.330 23.743 1.00 98.25 86 LYS A N 1
ATOM 706 C CA . LYS A 1 86 ? -4.672 0.710 24.334 1.00 98.25 86 LYS A CA 1
ATOM 707 C C . LYS A 1 86 ? -6.160 0.365 24.216 1.00 98.25 86 LYS A C 1
ATOM 709 O O . LYS A 1 86 ? -6.935 0.712 25.102 1.00 98.25 86 LYS A O 1
ATOM 714 N N . ARG A 1 87 ? -6.541 -0.331 23.145 1.00 98.25 87 ARG A N 1
ATOM 715 C CA . ARG A 1 87 ? -7.916 -0.766 22.862 1.00 98.25 87 ARG A CA 1
ATOM 716 C C . ARG A 1 87 ? -8.247 -2.144 23.430 1.00 98.25 87 ARG A C 1
ATOM 718 O O . ARG A 1 87 ? -9.338 -2.640 23.186 1.00 98.25 87 ARG A O 1
ATOM 725 N N . ASN A 1 88 ? -7.334 -2.741 24.200 1.00 98.19 88 ASN A N 1
ATOM 726 C CA . ASN A 1 88 ? -7.468 -4.090 24.747 1.00 98.19 88 ASN A CA 1
ATOM 727 C C . ASN A 1 88 ? -7.735 -5.162 23.669 1.00 98.19 88 ASN A C 1
ATOM 729 O O . ASN A 1 88 ? -8.405 -6.158 23.927 1.00 98.19 88 ASN A O 1
ATOM 733 N N . ILE A 1 89 ? -7.191 -4.952 22.468 1.00 98.25 89 ILE A N 1
ATOM 734 C CA . ILE A 1 89 ? -7.224 -5.912 21.366 1.00 98.25 89 ILE A CA 1
ATOM 735 C C . ILE A 1 89 ? -5.998 -6.811 21.491 1.00 98.25 89 ILE A C 1
ATOM 737 O O . ILE A 1 89 ? -4.858 -6.338 21.589 1.00 98.25 89 ILE A O 1
ATOM 741 N N . LYS A 1 90 ? -6.221 -8.122 21.477 1.00 97.62 90 LYS A N 1
ATOM 742 C CA . LYS A 1 90 ? -5.142 -9.102 21.548 1.00 97.62 90 LYS A CA 1
ATOM 743 C C . LYS A 1 90 ? -4.523 -9.280 20.166 1.00 97.62 90 LYS A C 1
ATOM 745 O O . LYS A 1 90 ? -5.218 -9.598 19.215 1.00 97.62 90 LYS A O 1
ATOM 750 N N . TYR A 1 91 ? -3.204 -9.138 20.068 1.00 97.38 91 TYR A N 1
ATOM 751 C CA . TYR A 1 91 ? -2.495 -9.489 18.840 1.00 97.38 91 TYR A CA 1
ATOM 752 C C . TYR A 1 91 ? -2.493 -11.009 18.650 1.00 97.38 91 TYR A C 1
ATOM 754 O O . TYR A 1 91 ? -1.914 -11.741 19.460 1.00 97.38 91 TYR A O 1
ATOM 762 N N . GLU A 1 92 ? -3.153 -11.479 17.596 1.00 94.75 92 GLU A N 1
ATOM 763 C CA . GLU A 1 92 ? -3.318 -12.899 17.305 1.00 94.75 92 GLU A CA 1
ATOM 764 C C . GLU A 1 92 ? -3.271 -13.198 15.801 1.00 94.75 92 GLU A C 1
ATOM 766 O O . GLU A 1 92 ? -3.475 -12.295 14.988 1.00 94.75 92 GLU A O 1
ATOM 771 N N . PRO A 1 93 ? -2.978 -14.455 15.414 1.00 92.62 93 PRO A N 1
ATOM 772 C CA . PRO A 1 93 ? -2.921 -14.844 14.014 1.00 92.62 93 PRO A CA 1
ATOM 773 C C . PRO A 1 93 ? -4.245 -14.614 13.293 1.00 92.62 93 PRO A C 1
ATOM 775 O O . PRO A 1 93 ? -5.277 -15.146 13.693 1.00 92.62 93 PRO A O 1
ATOM 778 N N . ILE A 1 94 ? -4.179 -13.910 12.166 1.00 94.31 94 ILE A N 1
ATOM 779 C CA . ILE A 1 94 ? -5.286 -13.788 11.217 1.00 94.31 94 ILE A CA 1
ATOM 780 C C . ILE A 1 94 ? -4.929 -14.459 9.889 1.00 94.31 94 ILE A C 1
ATOM 782 O O . ILE A 1 94 ? -3.757 -14.655 9.552 1.00 94.31 94 ILE A O 1
ATOM 786 N N . SER A 1 95 ? -5.950 -14.802 9.108 1.00 90.19 95 SER A N 1
ATOM 787 C CA . SER A 1 95 ? -5.740 -15.323 7.756 1.00 90.19 95 SER A CA 1
ATOM 788 C C . SER A 1 95 ? -5.224 -14.223 6.832 1.00 90.19 95 SER A C 1
ATOM 790 O O . SER A 1 95 ? -5.753 -13.115 6.816 1.00 90.19 95 SER A O 1
ATOM 792 N N . ALA A 1 96 ? -4.205 -14.534 6.031 1.00 85.81 96 ALA A N 1
ATOM 793 C CA . ALA A 1 96 ? -3.660 -13.577 5.079 1.00 85.81 96 ALA A CA 1
ATOM 794 C C . ALA A 1 96 ? -4.692 -13.212 3.998 1.00 85.81 96 ALA A C 1
ATOM 796 O O . ALA A 1 96 ? -5.313 -14.087 3.391 1.00 85.81 96 ALA A O 1
ATOM 797 N N . SER A 1 97 ? -4.820 -11.914 3.709 1.00 91.12 97 SER A N 1
ATOM 798 C CA . SER A 1 97 ? -5.608 -11.424 2.576 1.00 91.12 97 SER A CA 1
ATOM 799 C C . SER A 1 97 ? -5.082 -11.950 1.235 1.00 91.12 97 SER A C 1
ATOM 801 O O . SER A 1 97 ? -3.875 -12.112 1.025 1.00 91.12 97 SER A O 1
ATOM 803 N N . ARG A 1 98 ? -5.999 -12.140 0.277 1.00 95.38 98 ARG A N 1
ATOM 804 C CA . ARG A 1 98 ? -5.669 -12.539 -1.099 1.00 95.38 98 ARG A CA 1
ATOM 805 C C . ARG A 1 98 ? -4.815 -11.500 -1.836 1.00 95.38 98 ARG A C 1
ATOM 807 O O . ARG A 1 98 ? -4.045 -11.891 -2.707 1.00 95.38 98 ARG A O 1
ATOM 814 N N . TYR A 1 99 ? -4.928 -10.216 -1.488 1.00 97.81 99 TYR A N 1
ATOM 815 C CA . TYR A 1 99 ? -4.466 -9.077 -2.294 1.00 97.81 99 TYR A CA 1
ATOM 816 C C . TYR A 1 99 ? -3.009 -9.197 -2.775 1.00 97.81 99 TYR A C 1
ATOM 818 O O . TYR A 1 99 ? -2.768 -9.460 -3.953 1.00 97.81 99 TYR A O 1
ATOM 826 N N . ALA A 1 100 ? -2.037 -9.112 -1.860 1.00 96.00 100 ALA A N 1
ATOM 827 C CA . ALA A 1 100 ? -0.617 -9.156 -2.218 1.00 96.00 100 ALA A CA 1
ATOM 828 C C . ALA A 1 100 ? -0.234 -10.469 -2.921 1.00 96.00 100 ALA A C 1
ATOM 830 O O . ALA A 1 100 ? 0.512 -10.467 -3.897 1.00 96.00 100 ALA A O 1
ATOM 831 N N . SER A 1 101 ? -0.788 -11.600 -2.468 1.00 96.00 101 SER A N 1
ATOM 832 C CA . SER A 1 101 ? -0.491 -12.909 -3.060 1.00 96.00 101 SER A CA 1
ATOM 833 C C . SER A 1 101 ? -0.965 -13.026 -4.513 1.00 96.00 101 SER A C 1
ATOM 835 O O . SER A 1 101 ? -0.291 -13.661 -5.322 1.00 96.00 101 SER A O 1
ATOM 837 N N . GLN A 1 102 ? -2.105 -12.418 -4.855 1.00 97.81 102 GLN A N 1
ATOM 838 C CA . GLN A 1 102 ? -2.641 -12.432 -6.214 1.00 97.81 102 GLN A CA 1
ATOM 839 C C . GLN A 1 102 ? -1.876 -11.461 -7.114 1.00 97.81 102 GLN A C 1
ATOM 841 O O . GLN A 1 102 ? -1.540 -11.838 -8.232 1.00 97.81 102 GLN A O 1
ATOM 846 N N . LEU A 1 103 ? -1.486 -10.285 -6.610 1.00 97.94 103 LEU A N 1
ATOM 847 C CA . LEU A 1 103 ? -0.603 -9.373 -7.344 1.00 97.94 103 LEU A CA 1
ATOM 848 C C . LEU A 1 103 ? 0.743 -10.026 -7.675 1.00 97.94 103 LEU A C 1
ATOM 850 O O . LEU A 1 103 ? 1.171 -9.996 -8.826 1.00 97.94 103 LEU A O 1
ATOM 854 N N . ILE A 1 104 ? 1.379 -10.701 -6.712 1.00 96.56 104 ILE A N 1
ATOM 855 C CA . ILE A 1 104 ? 2.661 -11.396 -6.926 1.00 96.56 104 ILE A CA 1
ATOM 856 C C . ILE A 1 104 ? 2.564 -12.450 -8.039 1.00 96.56 104 ILE A C 1
ATOM 858 O O . ILE A 1 104 ? 3.520 -12.624 -8.793 1.00 96.56 104 ILE A O 1
ATOM 862 N N . LYS A 1 105 ? 1.416 -13.122 -8.200 1.00 97.06 105 LYS A N 1
ATOM 863 C CA . LYS A 1 105 ? 1.209 -14.102 -9.283 1.00 97.06 105 LYS A CA 1
ATOM 864 C C . LYS A 1 105 ? 1.177 -13.475 -10.677 1.00 97.06 105 LYS A C 1
ATOM 866 O O . LYS A 1 105 ? 1.378 -14.194 -11.649 1.00 97.06 105 LYS A O 1
ATOM 871 N N . THR A 1 106 ? 0.934 -12.169 -10.784 1.00 96.31 106 THR A N 1
ATOM 872 C CA . THR A 1 106 ? 0.973 -11.453 -12.068 1.00 96.31 106 THR A CA 1
ATOM 873 C C . THR A 1 106 ? 2.394 -11.154 -12.532 1.00 96.31 106 THR A C 1
ATOM 875 O O . THR A 1 106 ? 2.590 -10.808 -13.696 1.00 96.31 106 THR A O 1
ATOM 878 N N . ALA A 1 107 ? 3.387 -11.260 -11.643 1.00 97.31 107 ALA A N 1
ATOM 879 C CA . ALA A 1 107 ? 4.761 -10.935 -11.977 1.00 97.31 107 ALA A CA 1
ATOM 880 C C . ALA A 1 107 ? 5.298 -11.870 -13.069 1.00 97.31 107 ALA A C 1
ATOM 882 O O . ALA A 1 107 ? 5.079 -13.086 -13.048 1.00 97.31 107 ALA A O 1
ATOM 883 N N . ARG A 1 108 ? 6.055 -11.296 -14.004 1.00 97.19 108 ARG A N 1
ATOM 884 C CA . ARG A 1 108 ? 6.766 -12.042 -15.043 1.00 97.19 108 ARG A CA 1
ATOM 885 C C . ARG A 1 108 ? 7.672 -13.119 -14.444 1.00 97.19 108 ARG A C 1
ATOM 887 O O . ARG A 1 108 ? 8.164 -13.032 -13.315 1.00 97.19 108 ARG A O 1
ATOM 894 N N . THR A 1 109 ? 7.901 -14.171 -15.221 1.00 95.50 109 THR A N 1
ATOM 895 C CA . THR A 1 109 ? 8.676 -15.329 -14.767 1.00 95.50 109 THR A CA 1
ATOM 896 C C . THR A 1 109 ? 10.175 -15.160 -14.966 1.00 95.50 109 THR A C 1
ATOM 898 O O . THR A 1 109 ? 10.934 -15.784 -14.220 1.00 95.50 109 THR A O 1
ATOM 901 N N . ASP A 1 110 ? 10.609 -14.351 -15.934 1.00 95.88 110 ASP A N 1
ATOM 902 C CA . ASP A 1 110 ? 12.023 -14.066 -16.168 1.00 95.88 110 ASP A CA 1
ATOM 903 C C . ASP A 1 110 ? 12.613 -13.201 -15.040 1.00 95.88 110 ASP A C 1
ATOM 905 O O . ASP A 1 110 ? 11.899 -12.513 -14.313 1.00 95.88 110 ASP A O 1
ATOM 909 N N . LYS A 1 111 ? 13.932 -13.277 -14.842 1.00 92.94 111 LYS A N 1
ATOM 910 C CA . LYS A 1 111 ? 14.589 -12.687 -13.667 1.00 92.94 111 LYS A CA 1
ATOM 911 C C . LYS A 1 111 ? 14.472 -11.159 -13.619 1.00 92.94 111 LYS A C 1
ATOM 913 O O . LYS A 1 111 ? 14.300 -10.616 -12.528 1.00 92.94 111 LYS A O 1
ATOM 918 N N . GLU A 1 112 ? 14.615 -10.488 -14.761 1.00 93.44 112 GLU A N 1
ATOM 919 C CA . GLU A 1 112 ? 14.567 -9.024 -14.849 1.00 93.44 112 GLU A CA 1
ATOM 920 C C . GLU A 1 112 ? 13.127 -8.543 -14.688 1.00 93.44 112 GLU A C 1
ATOM 922 O O . GLU A 1 112 ? 12.835 -7.784 -13.764 1.00 93.44 112 GLU A O 1
ATOM 927 N N . GLY A 1 113 ? 12.209 -9.085 -15.487 1.00 96.38 113 GLY A N 1
ATOM 928 C CA . GLY A 1 113 ? 10.793 -8.756 -15.439 1.00 96.38 113 GLY A CA 1
ATOM 929 C C . GLY A 1 113 ? 10.172 -9.017 -14.071 1.00 96.38 113 GLY A C 1
ATOM 930 O O . GLY A 1 113 ? 9.446 -8.168 -13.564 1.00 96.38 113 GLY A O 1
ATOM 931 N N . ARG A 1 114 ? 10.513 -10.133 -13.410 1.00 97.00 114 ARG A N 1
ATOM 932 C CA . ARG A 1 114 ? 10.043 -10.423 -12.044 1.00 97.00 114 ARG A CA 1
ATOM 933 C C . ARG A 1 114 ? 10.481 -9.363 -11.041 1.00 97.00 114 ARG A C 1
ATOM 935 O O . ARG A 1 114 ? 9.727 -9.037 -10.132 1.00 97.00 114 ARG A O 1
ATOM 942 N N . PHE A 1 115 ? 11.714 -8.875 -11.161 1.00 97.69 115 PHE A N 1
ATOM 943 C CA . PHE A 1 115 ? 12.252 -7.868 -10.254 1.00 97.69 115 PHE A CA 1
ATOM 944 C C . PHE A 1 115 ? 11.569 -6.512 -10.457 1.00 97.69 115 PHE A C 1
ATOM 946 O O . PHE A 1 115 ? 11.145 -5.903 -9.477 1.00 97.69 115 PHE A O 1
ATOM 953 N N . ILE A 1 116 ? 11.413 -6.077 -11.711 1.00 98.06 116 ILE A N 1
ATOM 954 C CA . ILE A 1 116 ? 10.711 -4.829 -12.037 1.00 98.06 116 ILE A CA 1
ATOM 955 C C . ILE A 1 116 ? 9.243 -4.905 -11.607 1.00 98.06 116 ILE A C 1
ATOM 957 O O . ILE A 1 116 ? 8.760 -4.003 -10.925 1.00 98.06 116 ILE A O 1
ATOM 961 N N . ASP A 1 117 ? 8.557 -6.009 -11.906 1.00 98.31 117 ASP A N 1
ATOM 962 C CA . ASP A 1 117 ? 7.159 -6.207 -11.514 1.00 98.31 117 ASP A CA 1
ATOM 963 C C . ASP A 1 117 ? 6.990 -6.222 -9.996 1.00 98.31 117 ASP A C 1
ATOM 965 O O . ASP A 1 117 ? 6.036 -5.647 -9.487 1.00 98.31 117 ASP A O 1
ATOM 969 N N . ALA A 1 118 ? 7.920 -6.827 -9.250 1.00 98.25 118 ALA A N 1
ATOM 970 C CA . ALA A 1 118 ? 7.861 -6.828 -7.792 1.00 98.25 118 ALA A CA 1
ATOM 971 C C . ALA A 1 118 ? 7.969 -5.410 -7.199 1.00 98.25 118 ALA A C 1
ATOM 973 O O . ALA A 1 118 ? 7.312 -5.119 -6.197 1.00 98.25 118 ALA A O 1
ATOM 974 N N . LEU A 1 119 ? 8.752 -4.519 -7.818 1.00 98.44 119 LEU A N 1
ATOM 975 C CA . LEU A 1 119 ? 8.831 -3.112 -7.416 1.00 98.44 119 LEU A CA 1
ATOM 976 C C . LEU A 1 119 ? 7.537 -2.358 -7.760 1.00 98.44 119 LEU A C 1
ATOM 978 O O . LEU A 1 119 ? 7.034 -1.614 -6.924 1.00 98.44 119 LEU A O 1
ATOM 982 N N . ILE A 1 120 ? 6.956 -2.593 -8.941 1.00 98.25 120 ILE A N 1
ATOM 983 C CA . ILE A 1 120 ? 5.664 -1.999 -9.339 1.00 98.25 120 ILE A CA 1
ATOM 984 C C . ILE A 1 120 ? 4.532 -2.480 -8.419 1.00 98.25 120 ILE A C 1
ATOM 986 O O . ILE A 1 120 ? 3.689 -1.686 -8.010 1.00 98.25 120 ILE A O 1
ATOM 990 N N . ILE A 1 121 ? 4.526 -3.761 -8.045 1.00 98.62 121 ILE A N 1
ATOM 991 C CA . ILE A 1 121 ? 3.578 -4.321 -7.073 1.00 98.62 121 ILE A CA 1
ATOM 992 C C . ILE A 1 121 ? 3.741 -3.643 -5.710 1.00 98.62 121 ILE A C 1
ATOM 994 O O . ILE A 1 121 ? 2.734 -3.293 -5.101 1.00 98.62 121 ILE A O 1
ATOM 998 N N . GLY A 1 122 ? 4.980 -3.419 -5.255 1.00 98.31 122 GLY A N 1
ATOM 999 C CA . GLY A 1 122 ? 5.255 -2.619 -4.058 1.00 98.31 122 GLY A CA 1
ATOM 1000 C C . GLY A 1 122 ? 4.608 -1.238 -4.155 1.00 98.31 122 GLY A C 1
ATOM 1001 O O . GLY A 1 122 ? 3.817 -0.878 -3.293 1.00 98.31 122 GLY A O 1
ATOM 1002 N N . ALA A 1 123 ? 4.818 -0.526 -5.266 1.00 98.00 123 ALA A N 1
ATOM 1003 C CA . ALA A 1 123 ? 4.189 0.774 -5.502 1.00 98.00 123 ALA A CA 1
ATOM 1004 C C . ALA A 1 123 ? 2.646 0.717 -5.430 1.00 98.00 123 ALA A C 1
ATOM 1006 O O . ALA A 1 123 ? 2.041 1.586 -4.809 1.00 98.00 123 ALA A O 1
ATOM 1007 N N . TYR A 1 124 ? 1.997 -0.307 -5.997 1.00 98.38 124 TYR A N 1
ATOM 1008 C CA . TYR A 1 124 ? 0.541 -0.500 -5.879 1.00 98.38 124 TYR A CA 1
ATOM 1009 C C . TYR A 1 124 ? 0.066 -0.769 -4.453 1.00 98.38 124 TYR A C 1
ATOM 1011 O O . TYR A 1 124 ? -1.002 -0.291 -4.072 1.00 98.38 124 TYR A O 1
ATOM 1019 N N . ILE A 1 125 ? 0.837 -1.518 -3.665 1.00 98.38 125 ILE A N 1
ATOM 1020 C CA . ILE A 1 125 ? 0.511 -1.778 -2.262 1.00 98.38 125 ILE A CA 1
ATOM 1021 C C . ILE A 1 125 ? 0.538 -0.463 -1.473 1.00 98.38 125 ILE A C 1
ATOM 1023 O O . ILE A 1 125 ? -0.491 -0.114 -0.901 1.00 98.38 125 ILE A O 1
ATOM 1027 N N . GLU A 1 126 ? 1.629 0.306 -1.539 1.00 98.12 126 GLU A N 1
ATOM 1028 C CA . GLU A 1 126 ? 1.747 1.570 -0.785 1.00 98.12 126 GLU A CA 1
ATOM 1029 C C . GLU A 1 126 ? 0.742 2.628 -1.272 1.00 98.12 126 GLU A C 1
ATOM 1031 O O . GLU A 1 126 ? 0.109 3.336 -0.486 1.00 98.12 126 GLU A O 1
ATOM 1036 N N . ALA A 1 127 ? 0.521 2.714 -2.591 1.00 97.88 127 ALA A N 1
ATOM 1037 C CA . ALA A 1 127 ? -0.468 3.627 -3.157 1.00 97.88 127 ALA A CA 1
ATOM 1038 C C . ALA A 1 127 ? -1.881 3.316 -2.642 1.00 97.88 127 ALA A C 1
ATOM 1040 O O . ALA A 1 127 ? -2.611 4.228 -2.239 1.00 97.88 127 ALA A O 1
ATOM 1041 N N . ARG A 1 128 ? -2.264 2.031 -2.622 1.00 98.50 128 ARG A N 1
ATOM 1042 C CA . ARG A 1 128 ? -3.574 1.605 -2.121 1.00 98.50 128 ARG A CA 1
ATOM 1043 C C . ARG A 1 128 ? -3.697 1.784 -0.610 1.00 98.50 128 ARG A C 1
ATOM 1045 O O . ARG A 1 128 ? -4.770 2.184 -0.160 1.00 98.50 128 ARG A O 1
ATOM 1052 N N . SER A 1 129 ? -2.638 1.523 0.160 1.00 97.88 129 SER A N 1
ATOM 1053 C CA . SER A 1 129 ? -2.590 1.810 1.601 1.00 97.88 129 SER A CA 1
ATOM 1054 C C . SER A 1 129 ? -2.874 3.288 1.863 1.00 97.88 129 SER A C 1
ATOM 1056 O O . SER A 1 129 ? -3.822 3.610 2.580 1.00 97.88 129 SER A O 1
ATOM 1058 N N . CYS A 1 130 ? -2.157 4.192 1.187 1.00 97.62 130 CYS A N 1
ATOM 1059 C CA . CYS A 1 130 ? -2.374 5.632 1.314 1.00 97.62 130 CYS A CA 1
ATOM 1060 C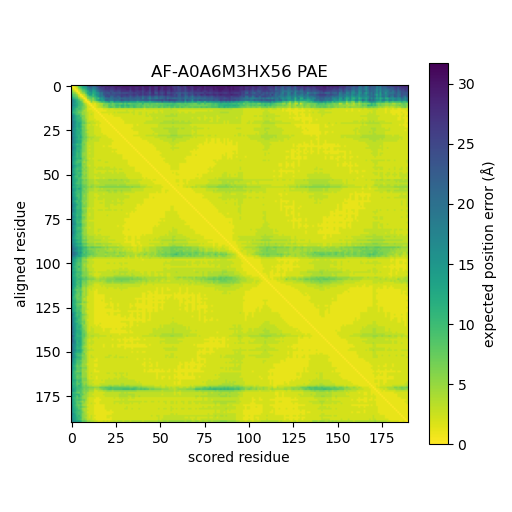 C . CYS A 1 130 ? -3.813 6.050 0.976 1.00 97.62 130 CYS A C 1
ATOM 1062 O O . CYS A 1 130 ? -4.409 6.843 1.707 1.00 97.62 130 CYS A O 1
ATOM 1064 N N . GLU A 1 131 ? -4.370 5.562 -0.137 1.00 98.12 131 GLU A N 1
ATOM 1065 C CA . GLU A 1 131 ? -5.730 5.917 -0.559 1.00 98.12 131 GLU A CA 1
ATOM 1066 C C . GLU A 1 131 ? -6.776 5.402 0.437 1.00 98.12 131 GLU A C 1
ATOM 1068 O O . GLU A 1 131 ? -7.657 6.162 0.843 1.00 98.12 131 GLU A O 1
ATOM 1073 N N . ARG A 1 132 ? -6.630 4.165 0.928 1.00 98.38 132 ARG A N 1
ATOM 1074 C CA . ARG A 1 132 ? -7.517 3.599 1.954 1.00 98.38 132 ARG A CA 1
ATOM 1075 C C . ARG A 1 132 ? -7.440 4.344 3.271 1.00 98.38 132 ARG A C 1
ATOM 1077 O O . ARG A 1 132 ? -8.486 4.641 3.844 1.00 98.38 132 ARG A O 1
ATOM 1084 N N . PHE A 1 133 ? -6.236 4.666 3.741 1.00 98.44 133 PHE A N 1
ATOM 1085 C CA . PHE A 1 133 ? -6.040 5.435 4.968 1.00 98.44 133 PHE A CA 1
ATOM 1086 C C . PHE A 1 133 ? -6.702 6.808 4.864 1.00 98.44 133 PHE A C 1
ATOM 1088 O O . PHE A 1 133 ? -7.435 7.199 5.772 1.00 98.44 133 PHE A O 1
ATOM 1095 N N . ALA A 1 134 ? -6.524 7.502 3.737 1.00 97.88 134 ALA A N 1
ATOM 1096 C CA . ALA A 1 134 ? -7.164 8.792 3.499 1.00 97.88 134 ALA A CA 1
ATOM 1097 C C . ALA A 1 134 ? -8.694 8.668 3.439 1.00 97.88 134 ALA A C 1
ATOM 1099 O O . ALA A 1 134 ? -9.398 9.511 3.995 1.00 97.88 134 ALA A O 1
ATOM 1100 N N . LYS A 1 135 ? -9.211 7.609 2.801 1.00 98.12 135 LYS A N 1
ATOM 1101 C CA . LYS A 1 135 ? -10.653 7.393 2.646 1.00 98.12 135 LYS A CA 1
ATOM 1102 C C . LYS A 1 135 ? -11.345 7.033 3.960 1.00 98.12 135 LYS A C 1
ATOM 1104 O O . LYS A 1 135 ? -12.443 7.522 4.209 1.00 98.12 135 LYS A O 1
ATOM 1109 N N . ILE A 1 136 ? -10.733 6.203 4.807 1.00 98.38 136 ILE A N 1
ATOM 1110 C CA . ILE A 1 136 ? -11.359 5.767 6.063 1.00 98.38 136 ILE A CA 1
ATOM 1111 C C . ILE A 1 136 ? -11.200 6.777 7.201 1.00 98.38 136 ILE A C 1
ATOM 1113 O O . ILE A 1 136 ? -12.092 6.883 8.041 1.00 98.38 136 ILE A O 1
ATOM 1117 N N . ALA A 1 137 ? -10.101 7.540 7.236 1.00 98.25 137 ALA A N 1
ATOM 1118 C CA . ALA A 1 137 ? -9.768 8.416 8.361 1.00 98.25 137 ALA A CA 1
ATOM 1119 C C . ALA A 1 137 ? -10.903 9.364 8.809 1.00 98.25 137 ALA A C 1
ATOM 1121 O O . ALA A 1 137 ? -11.098 9.476 10.019 1.00 98.25 137 ALA A O 1
ATOM 1122 N N . PRO A 1 138 ? -11.685 10.012 7.918 1.00 98.38 138 PRO A N 1
ATOM 1123 C CA . PRO A 1 138 ? -12.782 10.901 8.319 1.00 98.38 138 PRO A CA 1
ATOM 1124 C C . PRO A 1 138 ? -13.913 10.231 9.113 1.00 98.38 138 PRO A C 1
ATOM 1126 O O . PRO A 1 138 ? -14.695 10.933 9.748 1.00 98.38 138 PRO A O 1
ATOM 1129 N N . PHE A 1 139 ? -14.014 8.901 9.067 1.00 98.38 139 PHE A N 1
ATOM 1130 C CA . PHE A 1 139 ? -15.077 8.128 9.715 1.00 98.38 139 PHE A CA 1
ATOM 1131 C C . PHE A 1 139 ? -14.634 7.467 11.027 1.00 98.38 139 PHE A C 1
ATOM 1133 O O . PHE A 1 139 ? -15.438 6.822 11.698 1.00 98.38 139 PHE A O 1
ATOM 1140 N N . LEU A 1 140 ? -13.356 7.596 11.388 1.00 98.44 140 LEU A N 1
ATOM 1141 C CA . LEU A 1 140 ? -12.780 6.985 12.582 1.00 98.44 140 LEU A CA 1
ATOM 1142 C C . LEU A 1 140 ? -12.845 7.930 13.785 1.00 98.44 140 LEU A C 1
ATOM 1144 O O . LEU A 1 140 ? -13.000 9.141 13.648 1.00 98.44 140 LEU A O 1
ATOM 1148 N N . ASP A 1 141 ? -12.675 7.376 14.988 1.00 98.38 141 ASP A N 1
ATOM 1149 C CA . ASP A 1 141 ? -12.497 8.202 16.181 1.00 98.38 141 ASP A CA 1
ATOM 1150 C C . ASP A 1 141 ? -11.236 9.079 16.085 1.00 98.38 141 ASP A C 1
ATOM 1152 O O . ASP A 1 141 ? -10.291 8.769 15.359 1.00 98.38 141 ASP A O 1
ATOM 1156 N N . ASN A 1 142 ? -11.202 10.166 16.863 1.00 98.25 142 ASN A N 1
ATOM 1157 C CA . ASN A 1 142 ? -10.149 11.184 16.794 1.00 98.25 142 ASN A CA 1
ATOM 1158 C C . ASN A 1 142 ? -8.715 10.625 16.890 1.00 98.25 142 ASN A C 1
ATOM 1160 O O . ASN A 1 142 ? -7.793 11.196 16.302 1.00 98.25 142 ASN A O 1
ATOM 1164 N N . GLU A 1 143 ? -8.493 9.547 17.651 1.00 98.50 143 GLU A N 1
ATOM 1165 C CA . GLU A 1 143 ? -7.160 8.958 17.786 1.00 98.50 143 GLU A CA 1
ATOM 1166 C C . GLU A 1 143 ? -6.756 8.212 16.514 1.00 98.50 143 GLU A C 1
ATOM 1168 O O . GLU A 1 143 ? -5.665 8.454 15.991 1.00 98.50 143 GLU A O 1
ATOM 1173 N N . LEU A 1 144 ? -7.634 7.350 15.997 1.00 98.56 144 LEU A N 1
ATOM 1174 C CA . LEU A 1 144 ? -7.369 6.615 14.761 1.00 98.56 144 LEU A CA 1
ATOM 1175 C C . LEU A 1 144 ? -7.324 7.538 13.544 1.00 98.56 144 LEU A C 1
ATOM 1177 O O . LEU A 1 144 ? -6.433 7.391 12.712 1.00 98.56 144 LEU A O 1
ATOM 1181 N N . GLN A 1 145 ? -8.209 8.530 13.463 1.00 98.50 145 GLN A N 1
ATOM 1182 C CA . GLN A 1 145 ? -8.176 9.535 12.403 1.00 98.50 145 GLN A CA 1
ATOM 1183 C C . GLN A 1 145 ? -6.819 10.250 12.366 1.00 98.50 145 GLN A C 1
ATOM 1185 O O . GLN A 1 145 ? -6.220 10.397 11.300 1.00 98.50 145 GLN A O 1
ATOM 1190 N N . LYS A 1 146 ? -6.303 10.689 13.522 1.00 98.50 146 LYS A N 1
ATOM 1191 C CA . LYS A 1 146 ? -4.984 11.333 13.601 1.00 98.50 146 LYS A CA 1
ATOM 1192 C C . LYS A 1 146 ? -3.859 10.370 13.221 1.00 98.50 146 LYS A C 1
ATOM 1194 O O . LYS A 1 146 ? -2.925 10.784 12.540 1.00 98.50 146 LYS A O 1
ATOM 1199 N N . PHE A 1 147 ? -3.946 9.117 13.664 1.00 98.62 147 PHE A N 1
ATOM 1200 C CA . PHE A 1 147 ? -2.973 8.079 13.343 1.00 98.62 147 PHE A CA 1
ATOM 1201 C C . PHE A 1 147 ? -2.894 7.822 11.832 1.00 98.62 147 PHE A C 1
ATOM 1203 O O . PHE A 1 147 ? -1.832 8.026 11.252 1.00 98.62 147 PHE A O 1
ATOM 1210 N N . TYR A 1 148 ? -4.011 7.484 11.181 1.00 98.50 148 TYR A N 1
ATOM 1211 C CA . TYR A 1 148 ? -4.042 7.189 9.745 1.00 98.50 148 TYR A CA 1
ATOM 1212 C C . TYR A 1 148 ? -3.652 8.393 8.880 1.00 98.50 148 TYR A C 1
ATOM 1214 O O . TYR A 1 148 ? -2.891 8.237 7.929 1.00 98.50 148 TYR A O 1
ATOM 1222 N N . ASN A 1 149 ? -4.073 9.610 9.247 1.00 97.50 149 ASN A N 1
ATOM 1223 C CA . ASN A 1 149 ? -3.611 10.825 8.565 1.00 97.50 149 ASN A CA 1
ATOM 1224 C C . ASN A 1 149 ? -2.093 11.038 8.695 1.00 97.50 149 ASN A C 1
ATOM 1226 O O . ASN A 1 149 ? -1.466 11.578 7.785 1.00 97.50 149 ASN A O 1
ATOM 1230 N N . GLY A 1 150 ? -1.497 10.620 9.816 1.00 97.44 150 GLY A N 1
ATOM 1231 C CA . GLY A 1 150 ? -0.057 10.705 10.053 1.00 97.44 150 GLY A CA 1
ATOM 1232 C C . GLY A 1 150 ? 0.777 9.764 9.179 1.00 97.44 150 GLY A C 1
ATOM 1233 O O . GLY A 1 150 ? 1.945 10.066 8.941 1.00 97.44 150 GLY A O 1
ATOM 1234 N N . LEU A 1 151 ? 0.186 8.674 8.677 1.00 97.88 151 LEU A N 1
ATOM 1235 C CA . LEU A 1 151 ? 0.856 7.702 7.806 1.00 97.88 151 LEU A CA 1
ATOM 1236 C C . LEU A 1 151 ? 0.860 8.123 6.330 1.00 97.88 151 LEU A C 1
ATOM 1238 O O . LEU A 1 151 ? 1.744 7.735 5.581 1.00 97.88 151 LEU A O 1
ATOM 1242 N N . LEU A 1 152 ? -0.081 8.965 5.886 1.00 96.06 152 LEU A N 1
ATOM 1243 C CA . LEU A 1 152 ? -0.262 9.270 4.454 1.00 96.06 152 LEU A CA 1
ATOM 1244 C C . LEU A 1 152 ? 1.017 9.740 3.752 1.00 96.06 152 LEU A C 1
ATOM 1246 O O . LEU A 1 152 ? 1.260 9.421 2.590 1.00 96.06 152 LEU A O 1
ATOM 1250 N N . GLU A 1 153 ? 1.835 10.523 4.449 1.00 94.81 153 GLU A N 1
ATOM 1251 C CA . GLU A 1 153 ? 3.053 11.085 3.877 1.00 94.81 153 GLU A CA 1
ATOM 1252 C C . GLU A 1 153 ? 4.197 10.058 3.814 1.00 94.81 153 GLU A C 1
ATOM 1254 O O . GLU A 1 153 ? 5.030 10.154 2.916 1.00 94.81 153 GLU A O 1
ATOM 1259 N N . SER A 1 154 ? 4.256 9.057 4.703 1.00 95.62 154 SER A N 1
ATOM 1260 C CA . SER A 1 154 ? 5.189 7.927 4.545 1.00 95.62 154 SER A CA 1
ATOM 1261 C C . SER A 1 154 ? 4.772 7.023 3.391 1.00 95.62 154 SER A C 1
ATOM 1263 O O . SER A 1 154 ? 5.592 6.804 2.500 1.00 95.62 154 SER A O 1
ATOM 1265 N N . GLU A 1 155 ? 3.498 6.641 3.317 1.00 96.31 155 GLU A N 1
ATOM 1266 C CA . GLU A 1 155 ? 2.968 5.790 2.240 1.00 96.31 155 GLU A CA 1
ATOM 1267 C C . GLU A 1 155 ? 3.232 6.385 0.845 1.00 96.31 155 GLU A C 1
ATOM 1269 O O . GLU A 1 155 ? 3.723 5.715 -0.065 1.00 96.31 155 GLU A O 1
ATOM 1274 N N . ARG A 1 156 ? 2.996 7.696 0.669 1.00 95.38 156 ARG A N 1
ATOM 1275 C CA . ARG A 1 156 ? 3.304 8.407 -0.589 1.00 95.38 156 ARG A CA 1
ATOM 1276 C C . ARG A 1 156 ? 4.782 8.352 -0.949 1.00 95.38 156 ARG A C 1
ATOM 1278 O O . ARG A 1 156 ? 5.128 8.172 -2.123 1.00 95.38 156 ARG A O 1
ATOM 1285 N N . ARG A 1 157 ? 5.666 8.526 0.037 1.00 95.81 157 ARG A N 1
ATOM 1286 C CA . ARG A 1 157 ? 7.113 8.425 -0.187 1.00 95.81 157 ARG A CA 1
ATOM 1287 C C . ARG A 1 157 ? 7.503 7.005 -0.568 1.00 95.81 157 ARG A C 1
ATOM 1289 O O . ARG A 1 157 ? 8.305 6.846 -1.485 1.00 95.81 157 ARG A O 1
ATOM 1296 N N . HIS A 1 158 ? 6.960 5.991 0.100 1.00 97.25 158 HIS A N 1
ATOM 1297 C CA . HIS A 1 158 ? 7.261 4.589 -0.191 1.00 97.25 158 HIS A CA 1
ATOM 1298 C C . HIS A 1 158 ? 6.793 4.197 -1.591 1.00 97.25 158 HIS A C 1
ATOM 1300 O O . HIS A 1 158 ? 7.607 3.695 -2.369 1.00 97.25 158 HIS A O 1
ATOM 1306 N N . PHE A 1 159 ? 5.557 4.552 -1.960 1.00 96.88 159 PHE A N 1
ATOM 1307 C CA . PHE A 1 159 ? 5.037 4.452 -3.329 1.00 96.88 159 PHE A CA 1
ATOM 1308 C C . PHE A 1 159 ? 6.027 5.033 -4.348 1.00 96.88 159 PHE A C 1
ATOM 1310 O O . PHE A 1 159 ? 6.432 4.356 -5.298 1.00 96.88 159 PHE A O 1
ATOM 1317 N N . THR A 1 160 ? 6.457 6.276 -4.114 1.00 94.88 160 THR A N 1
ATOM 1318 C CA . THR A 1 160 ? 7.366 6.992 -5.017 1.00 94.88 160 THR A CA 1
ATOM 1319 C C . THR A 1 160 ? 8.704 6.263 -5.140 1.00 94.88 160 THR A C 1
ATOM 1321 O O . THR A 1 160 ? 9.181 6.037 -6.249 1.00 94.88 160 THR A O 1
ATOM 1324 N N . ILE A 1 161 ? 9.285 5.825 -4.019 1.00 96.38 161 ILE A N 1
ATOM 1325 C CA . ILE A 1 161 ? 10.564 5.105 -3.992 1.00 96.38 161 ILE A CA 1
ATOM 1326 C C . ILE A 1 161 ? 10.485 3.797 -4.791 1.00 96.38 161 ILE A C 1
ATOM 1328 O O . ILE A 1 161 ? 11.388 3.505 -5.580 1.00 96.38 161 ILE A O 1
ATOM 1332 N N . TYR A 1 162 ? 9.427 3.004 -4.605 1.00 98.00 162 TYR A N 1
ATOM 1333 C CA . TYR A 1 162 ? 9.244 1.755 -5.347 1.00 98.00 162 TYR A CA 1
ATOM 1334 C C . TYR A 1 162 ? 9.156 1.999 -6.856 1.00 98.00 162 TYR A C 1
ATOM 1336 O O . TYR A 1 162 ? 9.849 1.330 -7.630 1.00 98.00 162 TYR A O 1
ATOM 1344 N N . LEU A 1 163 ? 8.360 2.986 -7.272 1.00 95.56 163 LEU A N 1
ATOM 1345 C CA . LEU A 1 163 ? 8.174 3.315 -8.683 1.00 95.56 163 LEU A CA 1
ATOM 1346 C C . LEU A 1 163 ? 9.456 3.878 -9.320 1.00 95.56 163 LEU A C 1
ATOM 1348 O O . LEU A 1 163 ? 9.814 3.497 -10.437 1.00 95.56 163 LEU A O 1
ATOM 1352 N N . GLU A 1 164 ? 10.198 4.720 -8.597 1.00 95.44 164 GLU A N 1
ATOM 1353 C CA . GLU A 1 164 ? 11.506 5.227 -9.026 1.00 95.44 164 GLU A CA 1
ATOM 1354 C C . GLU A 1 164 ? 12.518 4.097 -9.235 1.00 95.44 164 GLU A C 1
ATOM 1356 O O . GLU A 1 164 ? 13.259 4.106 -10.221 1.00 95.44 164 GLU A O 1
ATOM 1361 N N . PHE A 1 165 ? 12.549 3.097 -8.349 1.00 97.56 165 PHE A N 1
ATOM 1362 C CA . PHE A 1 165 ? 13.431 1.946 -8.528 1.00 97.56 165 PHE A CA 1
ATOM 1363 C C . PHE A 1 165 ? 13.008 1.049 -9.686 1.00 97.56 165 PHE A C 1
ATOM 1365 O O . PHE A 1 165 ? 13.886 0.598 -10.427 1.00 97.56 165 PHE A O 1
ATOM 1372 N N . ALA A 1 166 ? 11.705 0.818 -9.875 1.00 97.19 166 ALA A N 1
ATOM 1373 C CA . ALA A 1 166 ? 11.204 0.085 -11.036 1.00 97.19 166 ALA A CA 1
ATOM 1374 C C . ALA A 1 166 ? 11.669 0.766 -12.330 1.00 97.19 166 ALA A C 1
ATOM 1376 O O . ALA A 1 166 ? 12.218 0.119 -13.220 1.00 97.19 166 ALA A O 1
ATOM 1377 N N . GLN A 1 167 ? 11.554 2.095 -12.387 1.00 94.88 167 GLN A N 1
ATOM 1378 C CA . GLN A 1 167 ? 11.990 2.873 -13.537 1.00 94.88 167 GLN A CA 1
ATOM 1379 C C . GLN A 1 167 ? 13.505 2.849 -13.738 1.00 94.88 167 GLN A C 1
ATOM 1381 O O . GLN A 1 167 ? 13.982 2.738 -14.866 1.00 94.88 167 GLN A O 1
ATOM 1386 N N . LYS A 1 168 ? 14.267 2.991 -12.651 1.00 95.75 168 LYS A N 1
ATOM 1387 C CA . LYS A 1 168 ? 15.731 3.061 -12.684 1.00 95.75 168 LYS A CA 1
ATOM 1388 C C . LYS A 1 168 ? 16.364 1.765 -13.175 1.00 95.75 168 LYS A C 1
ATOM 1390 O O . LYS A 1 168 ? 17.387 1.818 -13.852 1.00 95.75 168 LYS A O 1
ATOM 1395 N N . TYR A 1 169 ? 15.812 0.621 -12.777 1.00 96.31 169 TYR A N 1
ATOM 1396 C CA . TYR A 1 169 ? 16.389 -0.683 -13.099 1.00 96.31 169 TYR A CA 1
ATOM 1397 C C . TYR A 1 169 ? 15.806 -1.329 -14.354 1.00 96.31 169 TYR A C 1
ATOM 1399 O O . TYR A 1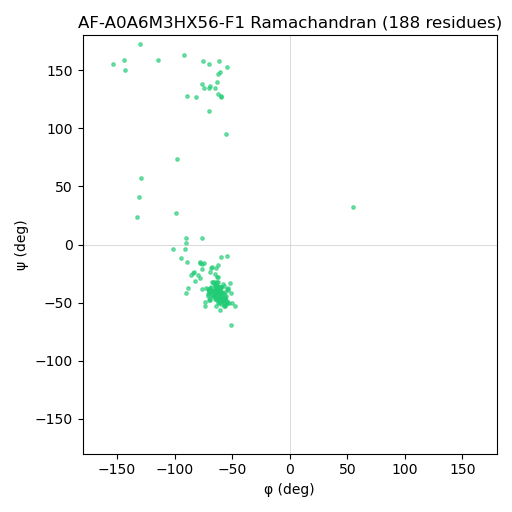 169 ? 16.379 -2.308 -14.825 1.00 96.31 169 TYR A O 1
ATOM 1407 N N . SER A 1 170 ? 14.704 -0.807 -14.891 1.00 95.31 170 SER A N 1
ATOM 1408 C CA . SER A 1 170 ? 14.141 -1.301 -16.142 1.00 95.31 170 SER A CA 1
ATOM 1409 C C . SER A 1 170 ? 14.969 -0.839 -17.341 1.00 95.31 170 SER A C 1
ATOM 1411 O O . SER A 1 170 ? 15.321 0.335 -17.463 1.00 95.31 170 SER A O 1
ATOM 1413 N N . SER A 1 171 ? 15.241 -1.762 -18.262 1.00 90.94 171 SER A N 1
ATOM 1414 C CA . SER A 1 171 ? 15.865 -1.472 -19.558 1.00 90.94 171 SER A CA 1
ATOM 1415 C C . SER A 1 171 ? 14.885 -0.877 -20.583 1.00 90.94 171 SER A C 1
ATOM 1417 O O . SER A 1 171 ? 15.307 -0.301 -21.588 1.00 90.94 171 SER A O 1
ATOM 1419 N N . SER A 1 172 ? 13.578 -0.973 -20.321 1.00 90.94 172 SER A N 1
ATOM 1420 C CA . SER A 1 172 ? 12.502 -0.487 -21.185 1.00 90.94 172 SER A CA 1
ATOM 1421 C C . SER A 1 172 ? 11.486 0.379 -20.438 1.00 90.94 172 SER A C 1
ATOM 1423 O O . SER A 1 172 ? 11.502 0.502 -19.214 1.00 90.94 172 SER A O 1
ATOM 1425 N N . ASP A 1 173 ? 10.568 0.975 -21.194 1.00 91.94 173 ASP A N 1
ATOM 1426 C CA . ASP A 1 173 ? 9.406 1.674 -20.646 1.00 91.94 173 ASP A CA 1
ATOM 1427 C C . ASP A 1 173 ? 8.534 0.709 -19.812 1.00 91.94 173 ASP A C 1
ATOM 1429 O O . ASP A 1 173 ? 8.154 -0.352 -20.309 1.00 91.94 173 ASP A O 1
ATOM 1433 N N . ILE A 1 174 ? 8.223 1.070 -18.560 1.00 95.00 174 ILE A N 1
ATOM 1434 C CA . ILE A 1 174 ? 7.432 0.242 -17.628 1.00 95.00 174 ILE A CA 1
ATOM 1435 C C . ILE A 1 174 ? 5.918 0.497 -17.711 1.00 95.00 174 ILE A C 1
ATOM 1437 O O . ILE A 1 174 ? 5.154 -0.106 -16.961 1.00 95.00 174 ILE A O 1
ATOM 1441 N N . TYR A 1 175 ? 5.450 1.379 -18.601 1.00 93.38 175 TYR A N 1
ATOM 1442 C CA . TYR A 1 175 ? 4.037 1.767 -18.693 1.00 93.38 175 TYR A CA 1
ATOM 1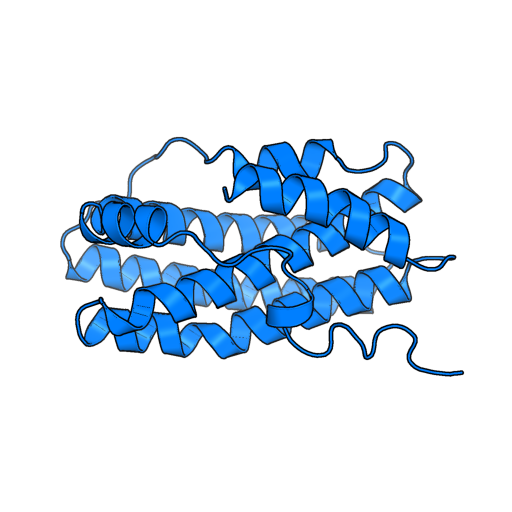443 C C . TYR A 1 175 ? 3.100 0.565 -18.875 1.00 93.38 175 TYR A C 1
ATOM 1445 O O . TYR A 1 175 ? 2.076 0.459 -18.201 1.00 93.38 175 TYR A O 1
ATOM 1453 N N . ASN A 1 176 ? 3.466 -0.367 -19.760 1.00 93.81 176 ASN A N 1
ATOM 1454 C CA . ASN A 1 176 ? 2.658 -1.560 -20.014 1.00 93.81 176 ASN A CA 1
ATOM 1455 C C . ASN A 1 176 ? 2.625 -2.506 -18.805 1.00 93.81 176 ASN A C 1
ATOM 1457 O O . ASN A 1 176 ? 1.605 -3.153 -18.570 1.00 93.81 176 ASN A O 1
ATOM 1461 N N . ASP A 1 177 ? 3.708 -2.566 -18.027 1.00 95.69 177 ASP A N 1
ATOM 1462 C CA . ASP A 1 177 ? 3.769 -3.366 -16.803 1.00 95.69 177 ASP A CA 1
ATOM 1463 C C . ASP A 1 177 ? 2.895 -2.761 -15.704 1.00 95.69 177 ASP A C 1
ATOM 1465 O O . ASP A 1 177 ? 2.102 -3.480 -15.097 1.00 95.69 177 ASP A O 1
ATOM 1469 N N . ILE A 1 178 ? 2.961 -1.435 -15.518 1.00 96.38 178 ILE A N 1
ATOM 1470 C CA . ILE A 1 178 ? 2.071 -0.697 -14.611 1.00 96.38 178 ILE A CA 1
ATOM 1471 C C . ILE A 1 178 ? 0.616 -0.963 -14.986 1.00 96.38 178 ILE A C 1
ATOM 1473 O O . ILE A 1 178 ? -0.154 -1.408 -14.143 1.00 96.38 178 ILE A O 1
ATOM 1477 N N . LYS A 1 179 ? 0.243 -0.767 -16.257 1.00 95.19 179 LYS A N 1
ATOM 1478 C CA . LYS A 1 179 ? -1.136 -0.975 -16.716 1.00 95.19 179 LYS A CA 1
ATOM 1479 C C . LYS A 1 179 ? -1.626 -2.400 -16.443 1.00 95.19 179 LYS A C 1
ATOM 1481 O O . LYS A 1 179 ? -2.703 -2.573 -15.882 1.00 95.19 179 LYS A O 1
ATOM 1486 N N . ARG A 1 180 ? -0.831 -3.409 -16.805 1.00 96.62 180 ARG A N 1
ATOM 1487 C CA . ARG A 1 180 ? -1.175 -4.825 -16.616 1.00 96.62 180 ARG A CA 1
ATOM 1488 C C . ARG A 1 180 ? -1.370 -5.186 -15.142 1.00 96.62 180 ARG A C 1
ATOM 1490 O O . ARG A 1 180 ? -2.313 -5.899 -14.814 1.00 96.62 180 ARG A O 1
ATOM 1497 N N . ILE A 1 181 ? -0.482 -4.725 -14.261 1.00 98.25 181 ILE A N 1
ATOM 1498 C CA . ILE A 1 181 ? -0.587 -4.986 -12.817 1.00 98.25 181 ILE A CA 1
ATOM 1499 C C . ILE A 1 181 ? -1.767 -4.201 -12.226 1.00 98.25 181 ILE A C 1
ATOM 1501 O O . ILE A 1 181 ? -2.521 -4.752 -11.428 1.00 98.25 181 ILE A O 1
ATOM 1505 N N . GLY A 1 182 ? -1.974 -2.958 -12.666 1.00 97.69 182 GLY A N 1
ATOM 1506 C CA . GLY A 1 182 ? -3.068 -2.097 -12.226 1.00 97.69 182 GLY A CA 1
ATOM 1507 C C . GLY A 1 182 ? -4.454 -2.621 -12.581 1.00 97.69 182 GLY A C 1
ATOM 1508 O O . GLY A 1 182 ? -5.378 -2.468 -11.790 1.00 97.69 182 GLY A O 1
ATOM 1509 N N . GLU A 1 183 ? -4.617 -3.271 -13.736 1.00 98.00 183 GLU A N 1
ATOM 1510 C CA . GLU A 1 183 ? -5.878 -3.933 -14.099 1.00 98.00 183 GLU A CA 1
ATOM 1511 C C . GLU A 1 183 ? -6.226 -5.047 -13.101 1.00 98.00 183 GLU A C 1
ATOM 1513 O O . GLU A 1 183 ? -7.360 -5.115 -12.632 1.00 98.00 183 GLU A O 1
ATOM 1518 N N . VAL A 1 184 ? -5.241 -5.856 -12.697 1.00 98.44 184 VAL A N 1
ATOM 1519 C CA . VAL A 1 184 ? -5.444 -6.896 -11.675 1.00 98.44 184 VAL A CA 1
ATOM 1520 C C . VAL A 1 184 ? -5.660 -6.288 -10.290 1.00 98.44 184 VAL A C 1
ATOM 1522 O O . VAL A 1 184 ? -6.489 -6.783 -9.532 1.00 98.44 184 VAL A O 1
ATOM 1525 N N . GLU A 1 185 ? -4.937 -5.220 -9.948 1.00 98.56 185 GLU A N 1
ATOM 1526 C CA . GLU A 1 185 ? -5.126 -4.490 -8.692 1.00 98.56 185 GLU A CA 1
ATOM 1527 C C . GLU A 1 185 ? -6.562 -3.990 -8.560 1.00 98.56 185 GLU A C 1
ATOM 1529 O O . GLU A 1 185 ? -7.230 -4.317 -7.582 1.00 98.56 185 GLU A O 1
ATOM 1534 N N . ARG A 1 186 ? -7.072 -3.315 -9.592 1.00 98.19 186 ARG A N 1
ATOM 1535 C CA . ARG A 1 186 ? -8.454 -2.836 -9.660 1.00 98.19 186 ARG A CA 1
ATOM 1536 C C . ARG A 1 186 ? -9.456 -3.961 -9.426 1.00 98.19 186 ARG A C 1
ATOM 1538 O O . ARG A 1 186 ? -10.355 -3.820 -8.602 1.00 98.19 186 ARG A O 1
ATOM 1545 N N . ASP A 1 187 ? -9.285 -5.082 -10.120 1.00 98.06 187 ASP A N 1
ATOM 1546 C CA . ASP A 1 187 ? -10.197 -6.225 -10.033 1.00 98.06 187 ASP A CA 1
ATOM 1547 C C . ASP A 1 187 ? -10.142 -6.925 -8.657 1.00 98.06 187 ASP A C 1
ATOM 1549 O O . ASP A 1 187 ? -11.067 -7.642 -8.282 1.00 98.06 187 ASP A O 1
ATOM 1553 N N . LEU A 1 188 ? -9.066 -6.738 -7.882 1.00 97.94 188 LEU A N 1
ATOM 1554 C CA . LEU A 1 188 ? -8.965 -7.235 -6.507 1.00 97.94 188 LEU A CA 1
ATOM 1555 C C . LEU A 1 188 ? -9.622 -6.305 -5.477 1.00 97.94 188 LEU A C 1
ATOM 1557 O O . LEU A 1 188 ? -9.940 -6.786 -4.380 1.00 97.94 188 LEU A O 1
ATOM 1561 N N . ILE A 1 189 ? -9.760 -5.015 -5.805 1.00 97.81 189 ILE A N 1
ATOM 1562 C CA . ILE A 1 189 ? -10.316 -3.960 -4.944 1.00 97.81 189 ILE A CA 1
ATOM 1563 C C . ILE A 1 189 ? -11.833 -3.830 -5.086 1.00 97.81 189 ILE A C 1
ATOM 1565 O O . ILE A 1 189 ? -12.493 -3.571 -4.076 1.00 97.81 189 ILE A O 1
ATOM 1569 N N . LEU A 1 190 ? -12.355 -3.989 -6.305 1.00 93.81 190 LEU A N 1
ATOM 1570 C CA . LEU A 1 190 ? -13.790 -4.019 -6.608 1.00 93.81 190 LEU A CA 1
ATOM 1571 C C . LEU A 1 190 ? -14.435 -5.352 -6.187 1.00 93.81 190 LEU A C 1
ATOM 1573 O O . LEU A 1 190 ? -15.620 -5.300 -5.790 1.00 93.81 190 LEU A O 1
#

Sequence (190 aa):
MSQKYANYNTIEKFLLCETPDTWVNVALENIELMLLDHAYCEMKAASSAMTYIYKYPDKHDLVIRMSKIAREELVHFEQVMRLLKKRNIKYEPISASRYASQLIKTARTDKEGRFIDALIIGAYIEARSCERFAKIAPFLDNELQKFYNGLLESERRHFTIYLEFAQKYSSSDIYNDIKRIGEVERDLIL

Mean predicted aligned error: 3.7 Å